Protein AF-A0A9P1CYG4-F1 (afdb_monomer)

pLDDT: mean 77.33, std 18.81, range [36.66, 98.12]

Radius of gyration: 30.31 Å; Cα contacts (8 Å, |Δi|>4): 100; chains: 1; bounding box: 72×70×73 Å

Organism: NCBI:txid2562237

Foldseek 3Di:
DDDPDDDPVNVVVVVVVVVVVVVVVVVVVVVVVVVVVVVVVVVVPDPDDPDDDDDDDDDDDDDDDDDDDDDDDDDDDDDDDDDDDDDDDDDDDDDDPPPCPVLLVLLVVLCVVQVADPVLSVVLSPDDSQLNVQLVVVDHQDDPHSSVVSVVSSVVCVVVVVVVVVVVVLVVLLVVLCVVQVADPVLSVVLVPDDSVLSCQLVVVDHQPDPHSSVVSVVSSVCVVVVVD

Sequence (229 aa):
MPGMFVLRAEFEQVEARLLQAEKELQMQAQKMQELQANLEMLQSTKPAQPAMQPAKPSVFQRNFTTTAARERSRTPTVPSVKAASGPRQAPIVAGKPVLSGEASSLVEEFAGQNGLDEKCVEALLAQTPQVQNHVILQGPAEGRNPSAMVMSRIWKAQRELPDLAAQTELQAQVETFIVENSLDEQCSEALRSQSTECQVAVLGQGPASGRNASAMVTGRMAKFQKGII

Nearest PDB structures (foldseek):
  8qnl-assembly1_D  TM=3.384E-01  e=4.554E+00  Pseudomonas aeruginosa PAO1
  7qpg-assembly1_W  TM=2.661E-01  e=7.585E+00  Homo sapiens

Mean predicted aligned error: 20.45 Å

Solvent-accessible surface area (backbone atoms only — not comparable to full-atom values): 14485 Å² total; per-residue (Å²): 132,87,79,86,75,79,51,70,71,57,53,53,53,50,51,53,52,50,53,51,52,52,53,50,52,54,51,52,50,50,53,51,52,51,52,50,52,53,48,52,60,57,61,71,66,64,75,85,74,81,88,76,79,89,80,79,88,82,86,76,89,80,89,86,80,88,84,82,89,80,90,77,90,78,87,84,83,86,84,89,84,84,86,82,91,85,91,81,85,86,81,90,77,92,75,83,75,94,77,58,70,66,62,52,52,55,51,51,52,54,32,66,77,46,67,43,45,69,71,47,51,53,57,46,69,72,45,56,71,67,47,43,49,53,50,56,73,69,47,83,49,86,64,101,52,25,36,63,49,50,53,52,42,48,60,48,35,69,64,49,44,65,52,53,53,50,49,52,51,49,52,51,49,51,52,50,50,34,63,77,45,66,42,47,71,73,47,46,53,53,54,70,71,46,54,70,69,53,44,51,54,49,57,71,70,49,82,54,86,61,100,52,24,37,61,49,53,52,52,44,53,55,35,38,77,69,66,77,96

Secondary structure (DSSP, 8-state):
-------HHHHHHHHHHHHHHHHHHHHHHHHHHHHHHHHHHHHTT------PPPPPPP---------------------------------------S--HHHHHHHHHHHHHHT--HHHHHHHHTS-HHHHHHHHHT----SS-HHHHHHHHHHHHHHHHHHHHHHHHHHHHHHHHHHHTT--HHHHHHHHTS-HHHHHHHHHT----SS-HHHHHHHHHHHHHTT--

Structure (mmCIF, N/CA/C/O backbone):
data_AF-A0A9P1CYG4-F1
#
_entry.id   AF-A0A9P1CYG4-F1
#
loop_
_atom_site.group_PDB
_atom_site.id
_atom_site.type_symbol
_atom_site.label_atom_id
_atom_site.label_alt_id
_atom_site.label_comp_id
_atom_site.label_asym_id
_atom_site.label_entity_id
_atom_site.label_seq_id
_atom_site.pdbx_PDB_ins_code
_atom_site.Cartn_x
_atom_site.Cartn_y
_atom_site.Cartn_z
_atom_site.occupancy
_atom_site.B_iso_or_equiv
_atom_site.auth_seq_id
_atom_site.auth_comp_id
_atom_site.auth_asym_id
_atom_site.auth_atom_id
_atom_site.pdbx_PDB_model_num
ATOM 1 N N . MET A 1 1 ? 0.635 -14.294 44.740 1.00 52.38 1 MET A N 1
ATOM 2 C CA . MET A 1 1 ? 1.210 -13.503 43.635 1.00 52.38 1 MET A CA 1
ATOM 3 C C . MET A 1 1 ? 2.671 -13.910 43.472 1.00 52.38 1 MET A C 1
ATOM 5 O O . MET A 1 1 ? 3.482 -13.465 44.274 1.00 52.38 1 MET A O 1
ATOM 9 N N . PRO A 1 2 ? 3.014 -14.834 42.561 1.00 57.28 2 PRO A N 1
ATOM 10 C CA . PRO A 1 2 ? 4.414 -15.117 42.250 1.00 57.28 2 PRO A CA 1
ATOM 11 C C . PRO A 1 2 ? 5.026 -13.888 41.562 1.00 57.28 2 PRO A C 1
ATOM 13 O O . PRO A 1 2 ? 4.508 -13.425 40.550 1.00 57.28 2 PRO A O 1
ATOM 16 N N . GLY A 1 3 ? 6.077 -13.316 42.151 1.00 62.12 3 GLY A N 1
ATOM 17 C CA . GLY A 1 3 ? 6.810 -12.199 41.556 1.00 62.12 3 GLY A CA 1
ATOM 18 C C . GLY A 1 3 ? 7.547 -12.660 40.300 1.00 62.12 3 GLY A C 1
ATOM 19 O O . GLY A 1 3 ? 8.268 -13.656 40.344 1.00 62.12 3 GLY A O 1
ATOM 20 N N . MET A 1 4 ? 7.354 -11.958 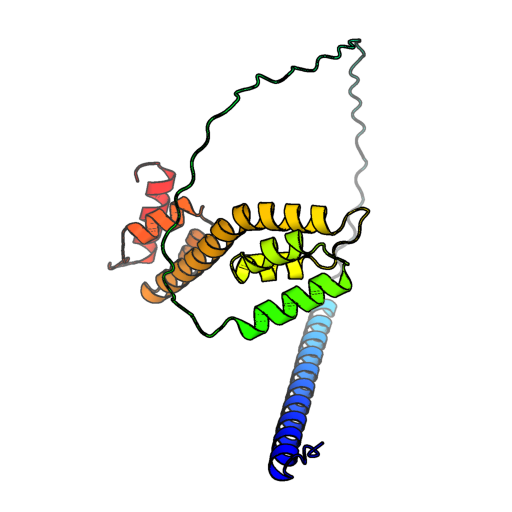39.183 1.00 66.62 4 MET A N 1
ATOM 21 C CA . MET A 1 4 ? 8.167 -12.137 37.982 1.00 66.62 4 MET A CA 1
ATOM 22 C C . MET A 1 4 ? 9.581 -11.629 38.267 1.00 66.62 4 MET A C 1
ATOM 24 O O . MET A 1 4 ? 9.844 -10.430 38.221 1.00 66.62 4 MET A O 1
ATOM 28 N N . PHE A 1 5 ? 10.490 -12.542 38.587 1.00 77.00 5 PHE A N 1
ATOM 29 C CA . PHE A 1 5 ? 11.914 -12.244 38.617 1.00 77.00 5 PHE A CA 1
ATOM 30 C C . PHE A 1 5 ? 12.445 -12.364 37.189 1.00 77.00 5 PHE A C 1
ATOM 32 O O . PHE A 1 5 ? 12.482 -13.461 36.637 1.00 77.00 5 PHE A O 1
ATOM 39 N N . VAL A 1 6 ? 12.818 -11.234 36.588 1.00 82.38 6 VAL A N 1
ATOM 40 C CA . VAL A 1 6 ? 13.519 -11.206 35.296 1.00 82.38 6 VAL A CA 1
ATOM 41 C C . VAL A 1 6 ? 14.891 -11.836 35.497 1.00 82.38 6 VAL A C 1
ATOM 43 O O . VAL A 1 6 ? 15.621 -11.473 36.426 1.00 82.38 6 VAL A O 1
ATOM 46 N N . LEU A 1 7 ? 15.243 -12.803 34.653 1.00 89.94 7 LEU A N 1
ATOM 47 C CA . LEU A 1 7 ? 16.550 -13.442 34.734 1.00 89.94 7 LEU A CA 1
ATOM 48 C C . LEU A 1 7 ? 17.626 -12.421 34.357 1.00 89.94 7 LEU A C 1
ATOM 50 O O . LEU A 1 7 ? 17.494 -11.690 33.380 1.00 89.94 7 LEU A O 1
ATOM 54 N N . ARG A 1 8 ? 18.741 -12.404 35.095 1.00 89.81 8 ARG A N 1
ATOM 55 C CA . ARG A 1 8 ? 19.888 -11.524 34.804 1.00 89.81 8 ARG A CA 1
ATOM 56 C C . ARG A 1 8 ? 20.348 -11.614 33.341 1.00 89.81 8 ARG A C 1
ATOM 58 O O . ARG A 1 8 ? 20.699 -10.602 32.750 1.00 89.81 8 ARG A O 1
ATOM 65 N N . ALA A 1 9 ? 20.276 -12.807 32.752 1.00 90.50 9 ALA A N 1
ATOM 66 C CA . ALA A 1 9 ? 20.602 -13.033 31.347 1.00 90.50 9 ALA A CA 1
ATOM 67 C C . ALA A 1 9 ? 19.652 -12.304 30.376 1.00 90.50 9 ALA A C 1
ATOM 69 O O . ALA A 1 9 ? 20.089 -11.841 29.327 1.00 90.50 9 ALA A O 1
ATOM 70 N N . GLU A 1 10 ? 18.365 -12.181 30.710 1.00 89.88 10 GLU A N 1
ATOM 71 C CA . GLU A 1 10 ? 17.398 -11.430 29.899 1.00 89.88 10 GLU A CA 1
ATOM 72 C C . GLU A 1 10 ? 17.666 -9.927 29.997 1.00 89.88 10 GLU A C 1
ATOM 74 O O . GLU A 1 10 ? 17.617 -9.225 28.989 1.00 89.88 10 GLU A O 1
ATOM 79 N N . PHE A 1 11 ? 18.027 -9.443 31.189 1.00 95.50 11 PHE A N 1
ATOM 80 C CA . PHE A 1 11 ? 18.418 -8.049 31.391 1.00 95.50 11 PHE A CA 1
ATOM 81 C C . PHE A 1 11 ? 19.661 -7.678 30.569 1.00 95.50 11 PHE A C 1
ATOM 83 O O . PHE A 1 11 ? 19.639 -6.683 29.850 1.00 95.50 11 PHE A O 1
ATOM 90 N N . GLU A 1 12 ? 20.703 -8.514 30.591 1.00 95.44 12 GLU A N 1
ATOM 91 C CA . GLU A 1 12 ? 21.930 -8.296 29.807 1.00 95.44 12 GLU A CA 1
ATOM 92 C C . GLU A 1 12 ? 21.656 -8.299 28.288 1.00 95.44 12 GLU A C 1
ATOM 94 O O . GLU A 1 12 ? 22.235 -7.506 27.545 1.00 95.44 12 GLU A O 1
ATOM 99 N N . GLN A 1 13 ? 20.726 -9.135 27.806 1.00 94.06 13 GLN A N 1
ATOM 100 C CA . GLN A 1 13 ? 20.310 -9.113 26.396 1.00 94.06 13 GLN A CA 1
ATOM 101 C C . GLN A 1 13 ? 19.581 -7.821 26.019 1.00 94.06 13 GLN A C 1
ATOM 103 O O . GLN A 1 13 ? 19.796 -7.288 24.927 1.00 94.06 13 GLN A O 1
ATOM 108 N N . VAL A 1 14 ? 18.709 -7.322 26.897 1.00 95.69 14 VAL A N 1
ATOM 109 C CA . VAL A 1 14 ? 18.002 -6.055 26.677 1.00 95.69 14 VAL A CA 1
ATOM 110 C C . VAL A 1 14 ? 18.987 -4.888 26.681 1.00 95.69 14 VAL A C 1
ATOM 112 O O . VAL A 1 14 ? 18.923 -4.046 25.790 1.00 95.69 14 VAL A O 1
ATOM 115 N N . GLU A 1 15 ? 19.936 -4.871 27.614 1.00 97.50 15 GLU A N 1
ATOM 116 C CA . GLU A 1 15 ? 20.985 -3.852 27.695 1.00 97.50 15 GLU A CA 1
ATOM 117 C C . GLU A 1 15 ? 21.868 -3.838 26.438 1.00 97.50 15 GLU A C 1
ATOM 119 O O . GLU A 1 15 ? 22.104 -2.779 25.855 1.00 97.50 15 GLU A O 1
ATOM 124 N N . ALA A 1 16 ? 22.277 -5.011 25.943 1.00 96.81 16 ALA A N 1
ATOM 125 C CA . ALA A 1 16 ? 23.050 -5.121 24.707 1.00 96.81 16 ALA A CA 1
ATOM 126 C C . ALA A 1 16 ? 22.276 -4.602 23.482 1.00 96.81 16 ALA A C 1
ATOM 128 O O . ALA A 1 16 ? 22.836 -3.883 22.651 1.00 96.81 16 ALA A O 1
ATOM 129 N N . ARG A 1 17 ? 20.979 -4.923 23.380 1.00 96.44 17 ARG A N 1
ATOM 130 C CA . ARG A 1 17 ? 20.113 -4.401 22.309 1.00 96.44 17 ARG A CA 1
ATOM 131 C C . ARG A 1 17 ? 19.934 -2.891 22.409 1.00 96.44 17 ARG A C 1
ATOM 133 O O . ARG A 1 17 ? 19.941 -2.220 21.381 1.00 96.44 17 ARG A O 1
ATOM 140 N N . LEU A 1 18 ? 19.799 -2.360 23.622 1.00 97.44 18 LEU A N 1
ATOM 141 C CA . LEU A 1 18 ? 19.649 -0.927 23.860 1.00 97.44 18 LEU A CA 1
ATOM 142 C C . LEU A 1 18 ? 20.915 -0.168 23.449 1.00 97.44 18 LEU A C 1
ATOM 144 O O . LEU A 1 18 ? 20.820 0.800 22.700 1.00 97.44 18 LEU A O 1
ATOM 148 N N . LEU A 1 19 ? 22.094 -0.658 23.839 1.00 98.12 19 LEU A N 1
ATOM 149 C CA . LEU A 1 19 ? 23.379 -0.087 23.422 1.00 98.12 19 LEU A CA 1
ATOM 150 C C . LEU A 1 19 ? 23.575 -0.129 21.902 1.00 98.12 19 LEU A C 1
ATOM 152 O O . LEU A 1 19 ? 24.091 0.820 21.310 1.00 98.12 19 LEU A O 1
ATOM 156 N N . GLN A 1 20 ? 23.162 -1.219 21.252 1.00 97.75 20 GLN A N 1
ATOM 157 C CA . GLN A 1 20 ? 23.227 -1.315 19.797 1.00 97.75 20 GLN A CA 1
ATOM 158 C C . GLN A 1 20 ? 22.297 -0.293 19.126 1.00 97.75 20 GLN A C 1
ATOM 160 O O . GLN A 1 20 ? 22.736 0.426 18.229 1.00 97.75 20 GLN A O 1
ATOM 165 N N . ALA A 1 21 ? 21.053 -0.185 19.596 1.00 94.75 21 ALA A N 1
ATOM 166 C CA . ALA A 1 21 ? 20.090 0.784 19.084 1.00 94.75 21 ALA A CA 1
ATOM 167 C C . ALA A 1 21 ? 20.571 2.234 19.282 1.00 94.75 21 ALA A C 1
ATOM 169 O O . ALA A 1 21 ? 20.442 3.060 18.378 1.00 94.75 21 ALA A O 1
ATOM 170 N N . GLU A 1 22 ? 21.186 2.546 20.426 1.00 97.88 22 GLU A N 1
ATOM 171 C CA . GLU A 1 22 ? 21.766 3.867 20.692 1.00 97.88 22 GLU A CA 1
ATOM 172 C C . GLU A 1 22 ? 22.894 4.200 19.705 1.00 97.88 22 GLU A C 1
ATOM 174 O O . GLU A 1 22 ? 22.934 5.293 19.133 1.00 97.88 22 GLU A O 1
ATOM 179 N N . LYS A 1 23 ? 23.779 3.235 19.435 1.00 97.94 23 LYS A N 1
ATOM 180 C 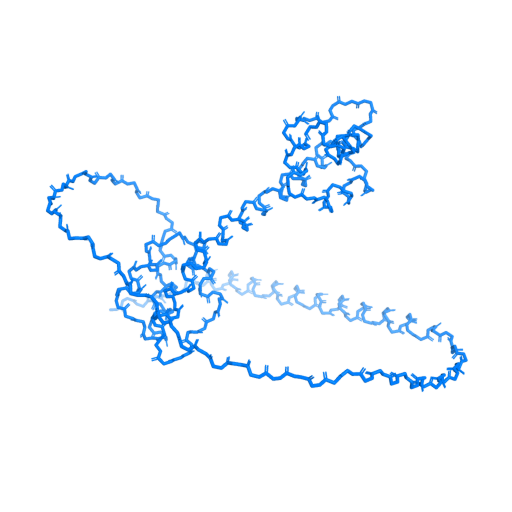CA . LYS A 1 23 ? 24.863 3.396 18.460 1.00 97.94 23 LYS A CA 1
ATOM 181 C C . LYS A 1 23 ? 24.335 3.609 17.038 1.00 97.94 23 LYS A C 1
ATOM 183 O O . LYS A 1 23 ? 24.886 4.421 16.291 1.00 97.94 23 LYS A O 1
ATOM 188 N N . GLU A 1 24 ? 23.278 2.898 16.658 1.00 97.62 24 GLU A N 1
ATOM 189 C CA . GLU A 1 24 ? 22.623 3.063 15.356 1.00 97.62 24 GLU A CA 1
ATOM 190 C C . GLU A 1 24 ? 21.995 4.458 15.214 1.00 97.62 24 GLU A C 1
ATOM 192 O O . GLU A 1 24 ? 22.204 5.117 14.191 1.00 97.62 24 GLU A O 1
ATOM 197 N N . LEU A 1 25 ? 21.319 4.962 16.253 1.00 97.56 25 LEU A N 1
ATOM 198 C CA . LEU A 1 25 ? 20.764 6.321 16.271 1.00 97.56 25 LEU A CA 1
ATOM 199 C C . LEU A 1 25 ? 21.849 7.396 16.132 1.00 97.56 25 LEU A C 1
ATOM 201 O O . LEU A 1 25 ? 21.684 8.341 15.358 1.00 97.56 25 LEU A O 1
ATOM 205 N N . GLN A 1 26 ? 22.981 7.245 16.824 1.00 97.81 26 GLN A N 1
ATOM 206 C CA . GLN A 1 26 ? 24.108 8.176 16.698 1.00 97.81 26 GLN A CA 1
ATOM 207 C C . GLN A 1 26 ? 24.676 8.201 15.273 1.00 97.81 26 GLN A C 1
ATOM 209 O O . GLN A 1 26 ? 24.957 9.274 14.735 1.00 97.81 26 GLN A O 1
ATOM 214 N N . MET A 1 27 ? 24.799 7.037 14.631 1.00 98.00 27 MET A N 1
ATOM 215 C CA . MET A 1 27 ? 25.278 6.943 13.250 1.00 98.00 27 MET A CA 1
ATOM 216 C C . MET A 1 27 ? 24.306 7.604 12.264 1.00 98.00 27 MET A C 1
ATOM 218 O O . MET A 1 27 ? 24.729 8.324 11.357 1.00 98.00 27 MET A O 1
ATOM 222 N N . GLN A 1 28 ? 22.999 7.404 12.451 1.00 96.62 28 GLN A N 1
ATOM 223 C CA . GLN A 1 28 ? 21.980 8.067 11.636 1.00 96.62 28 GLN A CA 1
ATOM 224 C C . GLN A 1 28 ? 22.014 9.591 11.808 1.00 96.62 28 GLN A C 1
ATOM 226 O O . GLN A 1 28 ? 21.931 10.313 10.813 1.00 96.62 28 GLN A O 1
ATOM 231 N N . ALA A 1 29 ? 22.191 10.083 13.037 1.00 97.19 29 ALA A N 1
ATOM 232 C CA . ALA A 1 29 ? 22.312 11.512 13.315 1.00 97.19 29 ALA A CA 1
ATOM 233 C C . ALA A 1 29 ? 23.540 12.130 12.624 1.00 97.19 29 ALA A C 1
ATOM 235 O O . ALA A 1 29 ? 23.420 13.172 11.981 1.00 97.19 29 ALA A O 1
ATOM 236 N N . GLN A 1 30 ? 24.694 11.455 12.671 1.00 97.62 30 GLN A N 1
ATOM 237 C CA . GLN A 1 30 ? 25.900 11.891 11.956 1.00 97.62 30 GLN A CA 1
ATOM 238 C C . GLN A 1 30 ? 25.674 11.960 10.444 1.00 97.62 30 GLN A C 1
ATOM 240 O O . GLN A 1 30 ? 26.003 12.964 9.814 1.00 97.62 30 GLN A O 1
ATOM 245 N N . LYS A 1 31 ? 25.047 10.932 9.864 1.00 97.12 31 LYS A N 1
ATOM 246 C CA . LYS A 1 31 ? 24.713 10.912 8.435 1.00 97.12 31 LYS A CA 1
ATOM 247 C C . LYS A 1 31 ? 23.768 12.052 8.051 1.00 97.12 31 LYS A C 1
ATOM 249 O O . LYS A 1 31 ? 23.925 12.661 6.997 1.00 97.12 31 LYS A O 1
ATOM 254 N N . MET A 1 32 ? 22.787 12.356 8.899 1.00 96.62 32 MET A N 1
ATOM 255 C CA . MET A 1 32 ? 21.866 13.470 8.673 1.00 96.62 32 MET A CA 1
ATOM 256 C C . MET A 1 32 ? 22.601 14.814 8.695 1.00 96.62 32 MET A C 1
ATOM 258 O O . MET A 1 32 ? 22.361 15.650 7.827 1.00 96.62 32 MET A O 1
ATOM 262 N N . GLN A 1 33 ? 23.530 14.995 9.635 1.00 97.19 33 GLN A N 1
ATOM 263 C CA . GLN A 1 33 ? 24.353 16.198 9.730 1.00 97.19 33 GLN A CA 1
ATOM 264 C C . GLN A 1 33 ? 25.271 16.366 8.508 1.00 97.19 33 GLN A C 1
ATOM 266 O O . GLN A 1 33 ? 25.406 17.470 7.986 1.00 97.19 33 GLN A O 1
ATOM 271 N N . GLU A 1 34 ? 25.854 15.278 8.001 1.00 96.62 34 GLU A N 1
ATOM 272 C CA . GLU A 1 34 ? 26.663 15.291 6.775 1.00 96.62 34 GLU A CA 1
ATOM 273 C C . GLU A 1 34 ? 25.833 15.697 5.547 1.00 96.62 34 GLU A C 1
ATOM 275 O O . GLU A 1 34 ? 26.246 16.548 4.758 1.00 96.62 34 GLU A O 1
ATOM 280 N N . LEU A 1 35 ? 24.627 15.139 5.401 1.00 95.00 35 LEU A N 1
ATOM 281 C CA . LEU A 1 35 ? 23.711 15.518 4.323 1.00 95.00 35 LEU A CA 1
ATOM 282 C C . LEU A 1 35 ? 23.289 16.989 4.423 1.00 95.00 35 LEU A C 1
ATOM 284 O O . LEU A 1 35 ? 23.223 17.670 3.400 1.00 95.00 35 LEU A O 1
ATOM 288 N N . GLN A 1 36 ? 23.039 17.491 5.634 1.00 93.25 36 GLN A N 1
ATOM 289 C CA . GLN A 1 36 ? 22.732 18.904 5.863 1.00 93.25 36 GLN A CA 1
ATOM 290 C C . GLN A 1 36 ? 23.903 19.809 5.464 1.00 93.25 36 GLN A C 1
ATOM 292 O O . GLN A 1 36 ? 23.691 20.768 4.724 1.00 93.25 36 GLN A O 1
ATOM 297 N N . ALA A 1 37 ? 25.132 19.470 5.862 1.00 93.38 37 ALA A N 1
ATOM 298 C CA . ALA A 1 37 ? 26.327 20.222 5.482 1.00 93.38 37 ALA A CA 1
ATOM 299 C C . ALA A 1 37 ? 26.550 20.224 3.957 1.00 93.38 37 ALA A C 1
ATOM 301 O O . ALA A 1 37 ? 26.859 21.262 3.369 1.00 93.38 37 ALA A O 1
ATOM 302 N N . ASN A 1 38 ? 26.327 19.087 3.290 1.00 92.62 38 ASN A N 1
ATOM 303 C CA . ASN A 1 38 ? 26.405 18.995 1.830 1.00 92.62 38 ASN A CA 1
ATOM 304 C C . ASN A 1 38 ? 25.342 19.859 1.134 1.00 92.62 38 ASN A C 1
ATOM 306 O O . ASN A 1 38 ? 25.635 20.518 0.134 1.00 92.62 38 ASN A O 1
ATOM 310 N N . LEU A 1 39 ? 24.115 19.888 1.662 1.00 89.06 39 LEU A N 1
ATOM 311 C CA . LEU A 1 39 ? 23.059 20.760 1.146 1.00 89.06 39 LEU A CA 1
ATOM 312 C C . LEU A 1 39 ? 23.396 22.242 1.337 1.00 89.06 39 LEU A C 1
ATOM 314 O O . LEU A 1 39 ? 23.170 23.030 0.421 1.00 89.06 39 LEU A O 1
ATOM 318 N N . GLU A 1 40 ? 23.963 22.623 2.480 1.00 88.88 40 GLU A N 1
ATOM 319 C CA . GLU A 1 40 ? 24.372 24.003 2.757 1.00 88.88 40 GLU A CA 1
ATOM 320 C C . GLU A 1 40 ? 25.496 24.461 1.812 1.00 88.88 40 GLU A C 1
ATOM 322 O O . GLU A 1 40 ? 25.409 25.533 1.202 1.00 88.88 40 GLU A O 1
ATOM 327 N N . MET A 1 41 ? 26.492 23.599 1.580 1.00 85.12 41 MET A N 1
ATOM 328 C CA . MET A 1 41 ? 27.546 23.835 0.590 1.00 85.12 41 MET A CA 1
ATOM 329 C C . MET A 1 41 ? 26.971 24.053 -0.815 1.00 85.12 41 MET A C 1
ATOM 331 O O . MET A 1 41 ? 27.373 24.992 -1.503 1.00 85.12 41 MET A O 1
ATOM 335 N N . LEU A 1 42 ? 25.981 23.258 -1.230 1.00 82.25 42 LEU A N 1
ATOM 336 C CA . LEU A 1 42 ? 25.317 23.424 -2.528 1.00 82.25 42 LEU A CA 1
ATOM 337 C C . LEU A 1 42 ? 24.487 24.715 -2.604 1.00 82.25 42 LEU A C 1
ATOM 339 O O . LEU A 1 42 ? 24.528 25.410 -3.621 1.00 82.25 42 LEU A O 1
ATOM 343 N N . GLN A 1 43 ? 23.773 25.085 -1.538 1.00 78.81 43 GLN A N 1
ATOM 344 C CA . GLN A 1 43 ? 22.963 26.309 -1.500 1.00 78.81 43 GLN A CA 1
ATOM 345 C C . GLN A 1 43 ? 23.809 27.588 -1.548 1.00 78.81 43 GLN A C 1
ATOM 347 O O . GLN A 1 43 ? 23.376 28.577 -2.144 1.00 78.81 43 GLN A O 1
ATOM 352 N N . SER A 1 44 ? 25.034 27.557 -1.013 1.00 67.56 44 SER A N 1
ATOM 353 C CA . SER A 1 44 ? 25.974 28.686 -1.077 1.00 67.56 44 SER A CA 1
ATOM 354 C C . SER A 1 44 ? 26.455 29.020 -2.501 1.00 67.56 44 SER A C 1
ATOM 356 O O . SER A 1 44 ? 26.905 30.135 -2.758 1.00 67.56 44 SER A O 1
ATOM 358 N N . THR A 1 45 ? 26.307 28.093 -3.457 1.00 59.75 45 THR A N 1
ATOM 359 C CA . THR A 1 45 ? 26.750 28.275 -4.852 1.00 59.75 45 THR A CA 1
ATOM 360 C C . THR A 1 45 ? 25.673 28.812 -5.793 1.00 59.75 45 THR A C 1
ATOM 362 O O . THR A 1 45 ? 25.898 28.858 -6.999 1.00 59.75 45 THR A O 1
ATOM 365 N N . LYS A 1 46 ? 24.507 29.250 -5.294 1.00 55.12 46 LYS A N 1
ATOM 366 C CA . LYS A 1 46 ? 23.454 29.830 -6.142 1.00 55.12 46 LYS A CA 1
ATOM 367 C C . LYS A 1 46 ? 23.870 31.242 -6.604 1.00 55.12 46 LYS A C 1
ATOM 369 O O . LYS A 1 46 ? 23.821 32.166 -5.790 1.00 55.12 46 LYS A O 1
ATOM 374 N N . PRO A 1 47 ? 24.263 31.465 -7.878 1.00 50.69 47 PRO A N 1
ATOM 375 C CA . PRO A 1 47 ? 24.567 32.808 -8.351 1.00 50.69 47 PRO A CA 1
ATOM 376 C C . PRO A 1 47 ? 23.295 33.657 -8.294 1.00 50.69 47 PRO A C 1
ATOM 378 O O . PRO A 1 47 ? 22.218 33.222 -8.712 1.00 50.69 47 PRO A O 1
ATOM 381 N N . ALA A 1 48 ? 23.432 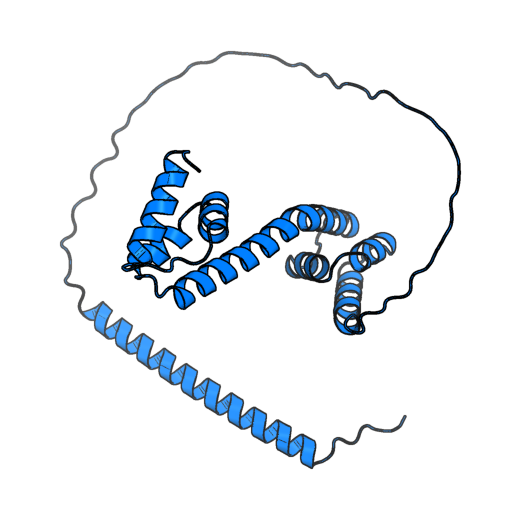34.867 -7.753 1.00 50.38 48 ALA A N 1
ATOM 382 C CA . ALA A 1 48 ? 22.376 35.863 -7.678 1.00 50.38 48 ALA A CA 1
ATOM 383 C C . ALA A 1 48 ? 21.776 36.098 -9.074 1.00 50.38 48 ALA A C 1
ATOM 385 O O . ALA A 1 48 ? 22.393 36.720 -9.938 1.00 50.38 48 ALA A O 1
ATOM 386 N N . GLN A 1 49 ? 20.569 35.580 -9.305 1.00 53.22 49 GLN A N 1
ATOM 387 C CA . GLN A 1 49 ? 19.789 35.936 -10.482 1.00 53.22 49 GLN A CA 1
ATOM 388 C C . GLN A 1 49 ? 19.317 37.392 -10.326 1.00 53.22 49 GLN A C 1
ATOM 390 O O . GLN A 1 49 ? 18.779 37.738 -9.270 1.00 53.22 49 GLN A O 1
ATOM 395 N N . PRO A 1 50 ? 19.509 38.259 -11.335 1.00 50.38 50 PRO A N 1
ATOM 396 C CA . PRO A 1 50 ? 19.035 39.633 -11.278 1.00 50.38 50 PRO A CA 1
ATOM 397 C C . PRO A 1 50 ? 17.502 39.666 -11.248 1.00 50.38 50 PRO A C 1
ATOM 399 O O . PRO A 1 50 ? 16.826 39.026 -12.052 1.00 50.38 50 PRO A O 1
ATOM 402 N N . ALA A 1 51 ? 16.970 40.429 -10.294 1.00 50.44 51 ALA A N 1
ATOM 403 C CA . ALA A 1 51 ? 15.550 40.640 -10.063 1.00 50.44 51 ALA A CA 1
ATOM 404 C C . ALA A 1 51 ? 14.844 41.179 -11.322 1.00 50.44 51 ALA A C 1
ATOM 406 O O . ALA A 1 51 ? 15.010 42.341 -11.699 1.00 50.44 51 ALA A O 1
ATOM 407 N N . MET A 1 52 ? 14.028 40.335 -11.958 1.00 58.22 52 MET A N 1
ATOM 408 C CA . MET A 1 52 ? 13.106 40.741 -13.017 1.00 58.22 52 MET A CA 1
ATOM 409 C C . MET A 1 52 ? 11.793 41.232 -12.387 1.00 58.22 52 MET A C 1
ATOM 411 O O . MET A 1 52 ? 11.218 40.588 -11.513 1.00 58.22 52 MET A O 1
ATOM 415 N N . GLN A 1 53 ? 11.383 42.427 -12.805 1.00 59.41 53 GLN A N 1
ATOM 416 C CA . GLN A 1 53 ? 10.320 43.259 -12.235 1.00 59.41 53 GLN A CA 1
ATOM 417 C C . GLN A 1 53 ? 8.920 42.608 -12.292 1.00 59.41 53 GLN A C 1
ATOM 419 O O . GLN A 1 53 ? 8.630 41.870 -13.236 1.00 59.41 53 GLN A O 1
ATOM 424 N N . PRO A 1 54 ? 8.006 42.931 -11.353 1.00 56.84 54 PRO A N 1
ATOM 425 C CA . PRO A 1 54 ? 6.630 42.448 -11.397 1.00 56.84 54 PRO A CA 1
ATOM 426 C C . PRO A 1 54 ? 5.818 43.169 -12.487 1.00 56.84 54 PRO A C 1
ATOM 428 O O . PRO A 1 54 ? 5.593 44.381 -12.434 1.00 56.84 54 PRO A O 1
ATOM 431 N N . ALA A 1 55 ? 5.351 42.406 -13.476 1.00 48.56 55 ALA A N 1
ATOM 432 C CA . ALA A 1 55 ? 4.375 42.858 -14.459 1.00 48.56 55 ALA A CA 1
ATOM 433 C C . ALA A 1 55 ? 2.978 43.006 -13.823 1.00 48.56 55 ALA A C 1
ATOM 435 O O . ALA A 1 55 ? 2.553 42.211 -12.987 1.00 48.56 55 ALA A O 1
ATOM 436 N N . LYS A 1 56 ? 2.286 44.070 -14.231 1.00 55.78 56 LYS A N 1
ATOM 437 C CA . LYS A 1 56 ? 1.009 44.579 -13.706 1.00 55.78 56 LYS A CA 1
ATOM 438 C C . LYS A 1 56 ? -0.155 43.582 -13.893 1.00 55.78 56 LYS A C 1
ATOM 440 O O . LYS A 1 56 ? -0.216 42.937 -14.939 1.00 55.78 56 LYS A O 1
ATOM 445 N N . PRO A 1 57 ? -1.141 43.530 -12.976 1.00 47.84 57 PRO A N 1
ATOM 446 C CA . PRO A 1 57 ? -2.372 42.775 -13.192 1.00 47.84 57 PRO A CA 1
ATOM 447 C C . PRO A 1 57 ? -3.284 43.499 -14.194 1.00 47.84 57 PRO A C 1
ATOM 449 O O . PRO A 1 57 ? -3.721 44.629 -13.967 1.00 47.84 57 PRO A O 1
ATOM 452 N N . SER A 1 58 ? -3.562 42.841 -15.321 1.00 55.78 58 SER A N 1
ATOM 453 C CA . SER A 1 58 ? -4.553 43.285 -16.301 1.00 55.78 58 SER A CA 1
ATOM 454 C C . SER A 1 58 ? -5.957 42.968 -15.786 1.00 55.78 58 SER A C 1
ATOM 456 O O . SER A 1 58 ? -6.323 41.814 -15.570 1.00 55.78 58 SER A O 1
ATOM 458 N N . VAL A 1 59 ? -6.720 44.032 -15.561 1.00 53.94 59 VAL A N 1
ATOM 459 C CA . VAL A 1 59 ? -8.138 44.025 -15.212 1.00 53.94 59 VAL A CA 1
ATOM 460 C C . VAL A 1 59 ? -8.933 43.583 -16.439 1.00 53.94 59 VAL A C 1
ATOM 462 O O . VAL A 1 59 ? -8.974 44.301 -17.434 1.00 53.94 59 VAL A O 1
ATOM 465 N N . PHE A 1 60 ? -9.609 42.437 -16.358 1.00 53.81 60 PHE A N 1
ATOM 466 C CA . PHE A 1 60 ? -10.694 42.106 -17.279 1.00 53.81 60 PHE A CA 1
ATOM 467 C C . PHE A 1 60 ? -11.984 41.884 -16.494 1.00 53.81 60 PHE A C 1
ATOM 469 O O . PHE A 1 60 ? -12.238 40.828 -15.920 1.00 53.81 60 PHE A O 1
ATOM 476 N N . GLN A 1 61 ? -12.794 42.941 -16.480 1.00 45.47 61 GLN A N 1
ATOM 477 C CA . GLN A 1 61 ? -14.213 42.902 -16.165 1.00 45.47 61 GLN A CA 1
ATOM 478 C C . GLN A 1 61 ? -14.932 42.032 -17.198 1.00 45.47 61 GLN A C 1
ATOM 480 O O . GLN A 1 61 ? -14.839 42.300 -18.397 1.00 45.47 61 GLN A O 1
ATOM 485 N N . ARG A 1 62 ? -15.728 41.061 -16.745 1.00 52.06 62 ARG A N 1
ATOM 486 C CA . ARG A 1 62 ? -16.941 40.660 -17.466 1.00 52.06 62 ARG A CA 1
ATOM 487 C C . ARG A 1 62 ? -18.092 40.468 -16.494 1.00 52.06 62 ARG A C 1
ATOM 489 O O . ARG A 1 62 ? -18.074 39.604 -15.625 1.00 52.06 62 ARG A O 1
ATOM 496 N N . ASN A 1 63 ? -19.075 41.329 -16.703 1.00 39.97 63 ASN A N 1
ATOM 497 C CA . ASN A 1 63 ? -20.411 41.314 -16.144 1.00 39.97 63 ASN A CA 1
ATOM 498 C C . ASN A 1 63 ? -21.159 40.060 -16.609 1.00 39.97 63 ASN A C 1
ATOM 500 O O . ASN A 1 63 ? -21.146 39.781 -17.805 1.00 39.97 63 ASN A O 1
ATOM 504 N N . PHE A 1 64 ? -21.905 39.409 -15.715 1.00 45.44 64 PHE A N 1
ATOM 505 C CA . PHE A 1 64 ? -23.160 38.760 -16.093 1.00 45.44 64 PHE A CA 1
ATOM 506 C C . PHE A 1 64 ? -24.231 39.011 -15.034 1.00 45.44 64 PHE A C 1
ATOM 508 O O . PHE A 1 64 ? -24.015 38.931 -13.828 1.00 45.44 64 PHE A O 1
ATOM 515 N N . THR A 1 65 ? -25.379 39.402 -15.561 1.00 44.66 65 THR A N 1
ATOM 516 C CA . THR A 1 65 ? -26.588 39.897 -14.922 1.00 44.66 65 THR A CA 1
ATOM 517 C C . THR A 1 65 ? -27.506 38.764 -14.464 1.00 44.66 65 THR A C 1
ATOM 519 O O . THR A 1 65 ? -27.710 37.796 -15.187 1.00 44.66 65 THR A O 1
ATOM 522 N N . THR A 1 66 ? -28.080 38.954 -13.275 1.00 46.59 66 THR A N 1
ATOM 523 C CA . THR A 1 66 ? -29.458 38.660 -12.826 1.00 46.59 66 THR A CA 1
ATOM 524 C C . THR A 1 66 ? -30.338 37.682 -13.623 1.00 46.59 66 THR A C 1
ATOM 526 O O . THR A 1 66 ? -30.616 37.916 -14.795 1.00 46.59 66 THR A O 1
ATOM 529 N N . THR A 1 67 ? -30.935 36.707 -12.923 1.00 41.50 67 THR A N 1
ATOM 530 C CA . THR A 1 67 ? -32.375 36.316 -12.937 1.00 41.50 67 THR A CA 1
ATOM 531 C C . THR A 1 67 ? -32.535 35.075 -12.036 1.00 41.50 67 THR A C 1
ATOM 533 O O . THR A 1 67 ? -31.819 34.098 -12.180 1.00 41.50 67 THR A O 1
ATOM 536 N N . ALA A 1 68 ? -33.206 35.193 -10.890 1.00 37.34 68 ALA A N 1
ATOM 537 C CA . ALA A 1 68 ? -34.642 34.977 -10.674 1.00 37.34 68 ALA A CA 1
ATOM 538 C C . ALA A 1 68 ? -35.010 33.521 -10.299 1.00 37.34 68 ALA A C 1
ATOM 540 O O . ALA A 1 68 ? -34.874 32.601 -11.091 1.00 37.34 68 ALA A O 1
ATOM 541 N N . ALA A 1 69 ? -35.552 33.392 -9.083 1.00 39.88 69 ALA A N 1
ATOM 542 C CA . ALA A 1 69 ? -36.682 32.543 -8.694 1.00 39.88 69 ALA A CA 1
ATOM 543 C C . ALA A 1 69 ? -36.700 31.055 -9.103 1.00 39.88 69 ALA A C 1
ATOM 545 O O . ALA A 1 69 ? -37.023 30.723 -10.238 1.00 39.88 69 ALA A O 1
ATOM 546 N N . ARG A 1 70 ? -36.651 30.157 -8.108 1.00 43.03 70 ARG A N 1
ATOM 547 C CA . ARG A 1 70 ? -37.857 29.419 -7.675 1.00 43.03 70 ARG A CA 1
ATOM 548 C C . ARG A 1 70 ? -37.580 28.508 -6.486 1.00 43.03 70 ARG A C 1
ATOM 550 O O . ARG A 1 70 ? -36.773 27.589 -6.546 1.00 43.03 70 ARG A O 1
ATOM 557 N N . GLU A 1 71 ? -38.379 28.725 -5.453 1.00 40.69 71 GLU A N 1
ATOM 558 C CA . GLU A 1 71 ? -38.830 27.703 -4.522 1.00 40.69 71 GLU A CA 1
ATOM 559 C C . GLU A 1 71 ? -39.346 26.469 -5.276 1.00 40.69 71 GLU A C 1
ATOM 561 O O . GLU A 1 71 ? -40.041 26.609 -6.290 1.00 40.69 71 GLU A O 1
ATOM 566 N N . ARG A 1 72 ? -39.085 25.277 -4.730 1.00 43.97 72 ARG A N 1
ATOM 567 C CA . ARG A 1 72 ? -40.076 24.197 -4.588 1.00 43.97 72 ARG A CA 1
ATOM 568 C C . ARG A 1 72 ? -39.477 23.021 -3.826 1.00 43.97 72 ARG A C 1
ATOM 570 O O . ARG A 1 72 ? -38.705 22.227 -4.349 1.00 43.97 72 ARG A O 1
ATOM 577 N N . SER A 1 73 ? -39.944 22.904 -2.592 1.00 46.59 73 SER A N 1
ATOM 578 C CA . SER A 1 73 ? -40.135 21.665 -1.853 1.00 46.59 73 SER A CA 1
ATOM 579 C C . SER A 1 73 ? -40.670 20.549 -2.752 1.00 46.59 73 SER A C 1
ATOM 581 O O . SER A 1 73 ? -41.591 20.795 -3.535 1.00 46.59 73 SER A O 1
ATOM 583 N N . ARG A 1 74 ? -40.154 19.328 -2.578 1.00 51.88 74 ARG A N 1
ATOM 584 C CA . ARG A 1 74 ? -40.877 18.058 -2.762 1.00 51.88 74 ARG A CA 1
ATOM 585 C C . ARG A 1 74 ? -39.999 16.892 -2.305 1.00 51.88 74 ARG A C 1
ATOM 587 O O . ARG A 1 74 ? -39.042 16.512 -2.967 1.00 51.88 74 ARG A O 1
ATOM 594 N N . THR A 1 75 ? -40.365 16.341 -1.157 1.00 54.84 75 THR A N 1
ATOM 595 C CA . THR A 1 75 ? -40.103 14.955 -0.771 1.00 54.84 75 THR A CA 1
ATOM 596 C C . THR A 1 75 ? -40.759 13.998 -1.772 1.00 54.84 75 THR A C 1
ATOM 598 O O . THR A 1 75 ? -41.824 14.315 -2.312 1.00 54.84 75 THR A O 1
ATOM 601 N N . PRO A 1 76 ? -40.197 12.796 -1.963 1.00 51.88 76 PRO A N 1
ATOM 602 C CA . PRO A 1 76 ? -41.018 11.648 -2.297 1.00 51.88 76 PRO A CA 1
ATOM 603 C C . PRO A 1 76 ? -40.886 10.545 -1.245 1.00 51.88 76 PRO A C 1
ATOM 605 O O . PRO A 1 76 ? -39.805 10.127 -0.835 1.00 51.88 76 PRO A O 1
ATOM 608 N N . THR A 1 77 ? -42.064 10.120 -0.816 1.00 40.94 77 THR A N 1
ATOM 609 C CA . THR A 1 77 ? -42.394 9.047 0.109 1.00 40.94 77 THR A CA 1
ATOM 610 C C . THR A 1 77 ? -42.051 7.666 -0.467 1.00 40.94 77 THR A C 1
ATOM 612 O O . THR A 1 77 ? -42.205 7.415 -1.659 1.00 40.94 77 THR A O 1
ATOM 615 N N . VAL A 1 78 ? -41.628 6.777 0.431 1.00 49.19 78 VAL A N 1
ATOM 616 C CA . VAL A 1 78 ? -41.502 5.311 0.320 1.00 49.19 78 VAL A CA 1
ATOM 617 C C . VAL A 1 78 ? -42.668 4.594 -0.381 1.00 49.19 78 VAL A C 1
ATOM 619 O O . VAL A 1 78 ? -43.820 5.004 -0.233 1.00 49.19 78 VAL A O 1
ATOM 622 N N . PRO A 1 79 ? -42.411 3.392 -0.929 1.00 52.09 79 PRO A 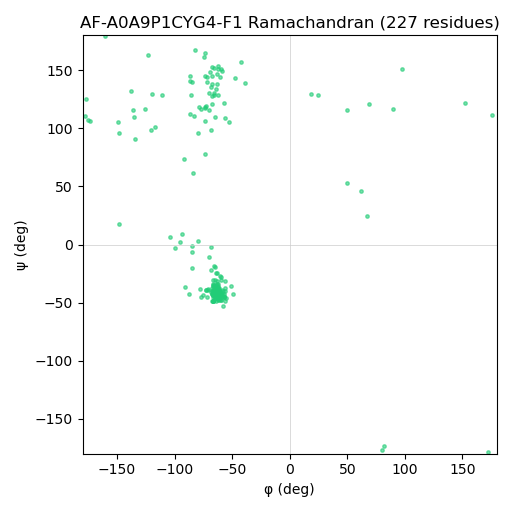N 1
ATOM 623 C CA . PRO A 1 79 ? -43.350 2.288 -0.822 1.00 52.09 79 PRO A CA 1
ATOM 624 C C . PRO A 1 79 ? -42.814 1.177 0.091 1.00 52.09 79 PRO A C 1
ATOM 626 O O . PRO A 1 79 ? -41.701 0.673 -0.037 1.00 52.09 79 PRO A O 1
ATOM 629 N N . SER A 1 80 ? -43.681 0.823 1.034 1.00 44.09 80 SER A N 1
ATOM 630 C CA . SER A 1 80 ? -43.607 -0.299 1.959 1.00 44.09 80 SER A CA 1
ATOM 631 C C . SER A 1 80 ? -43.753 -1.632 1.220 1.00 44.09 80 SER A C 1
ATOM 633 O O . SER A 1 80 ? -44.684 -1.789 0.432 1.00 44.09 80 SER A O 1
ATOM 635 N N . VAL A 1 81 ? -42.912 -2.619 1.543 1.00 51.72 81 VAL A N 1
ATOM 636 C CA . VAL A 1 81 ? -43.243 -4.037 1.341 1.00 51.72 81 VAL A CA 1
ATOM 637 C C . VAL A 1 81 ? -43.053 -4.758 2.670 1.00 51.72 81 VAL A C 1
ATOM 639 O O . VAL A 1 81 ? -41.966 -4.785 3.245 1.00 51.72 81 VAL A O 1
ATOM 642 N N . LYS A 1 82 ? -44.166 -5.279 3.186 1.00 42.97 82 LYS A N 1
ATOM 643 C CA . LYS A 1 82 ? -44.262 -6.089 4.397 1.00 42.97 82 LYS A CA 1
ATOM 644 C C . LYS A 1 82 ? -44.017 -7.568 4.080 1.00 42.97 82 LYS A C 1
ATOM 646 O O . LYS A 1 82 ? -44.547 -8.071 3.100 1.00 42.97 82 LYS A O 1
ATOM 651 N N . ALA A 1 83 ? -43.368 -8.216 5.050 1.00 36.91 83 ALA A N 1
ATOM 652 C CA . ALA A 1 83 ? -43.611 -9.564 5.579 1.00 36.91 83 ALA A CA 1
ATOM 653 C C . ALA A 1 83 ? -43.316 -10.804 4.710 1.00 36.91 83 ALA A C 1
ATOM 655 O O . ALA A 1 83 ? -43.997 -11.052 3.725 1.00 36.91 83 ALA A O 1
ATOM 656 N N . ALA A 1 84 ? -42.420 -11.671 5.209 1.00 38.31 84 ALA A N 1
ATOM 657 C CA . ALA A 1 84 ? -42.782 -13.009 5.713 1.00 38.31 84 ALA A CA 1
ATOM 658 C C . ALA A 1 84 ? -41.555 -13.775 6.276 1.00 38.31 84 ALA A C 1
ATOM 660 O O . ALA A 1 84 ? -40.655 -14.169 5.547 1.00 38.31 84 ALA A O 1
ATOM 661 N N . SER A 1 85 ? -41.549 -13.952 7.602 1.00 37.94 85 SER A N 1
ATOM 662 C CA . SER A 1 85 ? -41.286 -15.195 8.361 1.00 37.94 85 SER A CA 1
ATOM 663 C C . SER A 1 85 ? -40.456 -16.353 7.766 1.00 37.94 85 SER A C 1
ATOM 665 O O . SER A 1 85 ? -40.877 -16.986 6.801 1.00 37.94 85 SER A O 1
ATOM 667 N N . GLY A 1 86 ? -39.444 -16.801 8.527 1.00 37.75 86 GLY A N 1
ATOM 668 C CA . GLY A 1 86 ? -39.053 -18.221 8.595 1.00 37.75 86 GLY A CA 1
ATOM 669 C C . GLY A 1 86 ? -37.575 -18.491 8.937 1.00 37.75 86 GLY A C 1
ATOM 670 O O . GLY A 1 86 ? -36.715 -18.043 8.186 1.00 37.75 86 GLY A O 1
ATOM 671 N N . PRO A 1 87 ? -37.249 -19.230 10.020 1.00 57.12 87 PRO A N 1
ATOM 672 C CA . PRO A 1 87 ? -35.882 -19.427 10.500 1.00 57.12 87 PRO A CA 1
ATOM 673 C C . PRO A 1 87 ? -35.204 -20.614 9.803 1.00 57.12 87 PRO A C 1
ATOM 675 O O . PRO A 1 87 ? -35.816 -21.667 9.623 1.00 57.12 87 PRO A O 1
ATOM 678 N N . ARG A 1 88 ? -33.914 -20.493 9.479 1.00 42.09 88 ARG A N 1
ATOM 679 C CA . ARG A 1 88 ? -33.060 -21.655 9.197 1.00 42.09 88 ARG A CA 1
ATOM 680 C C . ARG A 1 88 ? -31.723 -21.511 9.906 1.00 42.09 88 ARG A C 1
ATOM 682 O O . ARG A 1 88 ? -30.912 -20.653 9.584 1.00 42.09 88 ARG A O 1
ATOM 689 N N . GLN A 1 89 ? -31.568 -22.364 10.910 1.00 39.84 89 GLN A N 1
ATOM 690 C CA . GLN A 1 89 ? -30.319 -22.683 11.578 1.00 39.84 89 GLN A CA 1
ATOM 691 C C . GLN A 1 89 ? -29.441 -23.588 10.699 1.00 39.84 89 GLN A C 1
ATOM 693 O O . GLN A 1 89 ? -29.957 -24.330 9.861 1.00 39.84 89 GLN A O 1
ATOM 698 N N . ALA A 1 90 ? -28.156 -23.589 11.075 1.00 41.34 90 ALA A N 1
ATOM 699 C CA . ALA A 1 90 ? -27.103 -24.594 10.885 1.00 41.34 90 ALA A CA 1
ATOM 700 C C . ALA A 1 90 ? -26.129 -24.392 9.702 1.00 41.34 90 ALA A C 1
ATOM 702 O O . ALA A 1 90 ? -26.544 -23.893 8.659 1.00 41.34 90 ALA A O 1
ATOM 703 N N . PRO A 1 91 ? -24.869 -24.879 9.794 1.00 47.34 91 PRO A N 1
ATOM 704 C CA . PRO A 1 91 ? -24.087 -25.273 10.969 1.00 47.34 91 PRO A CA 1
ATOM 705 C C . PRO A 1 91 ? -22.741 -24.531 11.098 1.00 47.34 91 PRO A C 1
ATOM 707 O O . PRO A 1 91 ? -22.187 -23.953 10.168 1.00 47.34 91 PRO A O 1
ATOM 710 N N . ILE A 1 92 ? -22.223 -24.618 12.316 1.00 50.06 92 ILE A N 1
ATOM 711 C CA . ILE A 1 92 ? -20.887 -24.253 12.776 1.00 50.06 92 ILE A CA 1
ATOM 712 C C . ILE A 1 92 ? -19.839 -25.017 11.953 1.00 50.06 92 ILE A C 1
ATOM 714 O O . ILE A 1 92 ? -19.816 -26.246 11.989 1.00 50.06 92 ILE A O 1
ATOM 718 N N . VAL A 1 93 ? -18.938 -24.306 11.271 1.00 48.75 93 VAL A N 1
ATOM 719 C CA . VAL A 1 93 ? -17.652 -24.872 10.840 1.00 48.75 93 VAL A CA 1
ATOM 720 C C . VAL A 1 93 ? -16.556 -24.091 11.543 1.00 48.75 93 VAL A C 1
ATOM 722 O O . VAL A 1 93 ? -16.233 -22.955 11.206 1.00 48.75 93 VAL A O 1
ATOM 725 N N . ALA A 1 94 ? -16.043 -24.720 12.594 1.00 51.97 94 ALA A N 1
ATOM 726 C CA . ALA A 1 94 ? -14.877 -24.291 13.330 1.00 51.97 94 ALA A CA 1
ATOM 727 C C . ALA A 1 94 ? -13.644 -24.365 12.419 1.00 51.97 94 ALA A C 1
ATOM 729 O O . ALA A 1 94 ? -13.160 -25.445 12.096 1.00 51.97 94 ALA A O 1
ATOM 730 N N . GLY A 1 95 ? -13.124 -23.202 12.046 1.00 36.66 95 GLY A N 1
ATOM 731 C CA . GLY A 1 95 ? -11.781 -23.037 11.511 1.00 36.66 95 GLY A CA 1
ATOM 732 C C . GLY A 1 95 ? -11.156 -21.838 12.202 1.00 36.66 95 GLY A C 1
ATOM 733 O O . GLY A 1 95 ? -11.357 -20.711 11.771 1.00 36.66 95 GLY A O 1
ATOM 734 N N . LYS A 1 96 ? -10.462 -22.071 13.320 1.00 48.22 96 LYS A N 1
ATOM 735 C CA . LYS A 1 96 ? -9.613 -21.067 13.972 1.00 48.22 96 LYS A CA 1
ATOM 736 C C . LYS A 1 96 ? -8.349 -20.869 13.122 1.00 48.22 96 LYS A C 1
ATOM 738 O O . LYS A 1 96 ? -7.564 -21.814 13.054 1.00 48.22 96 LYS A O 1
ATOM 743 N N . PRO A 1 97 ? -8.055 -19.674 12.584 1.00 45.91 97 PRO A N 1
ATOM 744 C CA . PRO A 1 97 ? -6.682 -19.235 12.449 1.00 45.91 97 PRO A CA 1
ATOM 745 C C . PRO A 1 97 ? -6.291 -18.558 13.766 1.00 45.91 97 PRO A C 1
ATOM 747 O O . PRO A 1 97 ? -6.830 -17.525 14.162 1.00 45.91 97 PRO A O 1
ATOM 750 N N . VAL A 1 98 ? -5.383 -19.201 14.489 1.00 45.00 98 VAL A N 1
ATOM 751 C CA . VAL A 1 98 ? -4.771 -18.698 15.721 1.00 45.00 98 VAL A CA 1
ATOM 752 C C . VAL A 1 98 ? -3.786 -17.589 15.338 1.00 45.00 98 VAL A C 1
ATOM 754 O O . VAL A 1 98 ? -2.598 -17.850 15.244 1.00 45.00 98 VAL A O 1
ATOM 757 N N . LEU A 1 99 ? -4.293 -16.385 15.046 1.00 49.06 99 LEU A N 1
ATOM 758 C CA . LEU A 1 99 ? -3.518 -15.137 14.883 1.00 49.06 99 LEU A CA 1
ATOM 759 C C . LEU A 1 99 ? -4.323 -13.881 15.320 1.00 49.06 99 LEU A C 1
ATOM 761 O O . LEU A 1 99 ? -3.995 -12.765 14.938 1.00 49.06 99 LEU A O 1
ATOM 765 N N . SER A 1 100 ? -5.404 -14.040 16.094 1.00 51.72 100 SER A N 1
ATOM 766 C CA . SER A 1 100 ? -6.414 -12.994 16.371 1.00 51.72 100 SER A CA 1
ATOM 767 C C . SER A 1 100 ? -6.346 -12.337 17.764 1.00 51.72 100 SER A C 1
ATOM 769 O O . SER A 1 100 ? -7.216 -11.534 18.105 1.00 51.72 100 SER A O 1
ATOM 771 N N . GLY A 1 101 ? -5.321 -12.637 18.571 1.00 53.88 101 GLY A N 1
ATOM 772 C CA . GLY A 1 101 ? -5.185 -12.091 19.933 1.00 53.88 101 GLY A CA 1
ATOM 773 C C . GLY A 1 101 ? -4.832 -10.597 19.990 1.00 53.88 101 GLY A C 1
ATOM 774 O O . GLY A 1 101 ? -5.373 -9.868 20.813 1.00 53.88 101 GLY A O 1
ATOM 775 N N . GLU A 1 102 ? -3.980 -10.122 19.081 1.00 56.50 102 GLU A N 1
ATOM 776 C CA . GLU A 1 102 ? -3.495 -8.730 19.075 1.00 56.50 102 GLU A CA 1
ATOM 777 C C . GLU A 1 102 ? -4.563 -7.749 18.560 1.00 56.50 102 GLU A C 1
ATOM 779 O O . GLU A 1 102 ? -4.798 -6.698 19.150 1.00 56.50 102 GLU A O 1
ATOM 784 N N . ALA A 1 103 ? -5.265 -8.121 17.481 1.00 61.28 103 ALA A N 1
ATOM 785 C CA . ALA A 1 103 ? -6.289 -7.272 16.868 1.00 61.28 103 ALA A CA 1
ATOM 786 C C . ALA A 1 103 ? -7.506 -7.071 17.786 1.00 61.28 103 ALA A C 1
ATOM 788 O O . ALA A 1 103 ? -8.059 -5.976 17.850 1.00 61.28 103 ALA A O 1
ATOM 789 N N . SER A 1 104 ? -7.883 -8.106 18.545 1.00 73.81 104 SER A N 1
ATOM 790 C CA . SER A 1 104 ? -9.002 -8.021 19.492 1.00 73.81 104 SER A CA 1
ATOM 791 C C . SER A 1 104 ? -8.695 -7.047 20.637 1.00 73.81 104 SER A C 1
ATOM 793 O O . SER A 1 104 ? -9.546 -6.230 20.979 1.00 73.81 104 SER A O 1
ATOM 795 N N . SER A 1 105 ? -7.460 -7.068 21.157 1.00 78.50 105 SER A N 1
ATOM 796 C CA . SER A 1 105 ? -7.013 -6.167 22.230 1.00 78.50 105 SER A CA 1
ATOM 797 C C . SER A 1 105 ? -6.994 -4.696 21.796 1.00 78.50 105 SER A C 1
ATOM 799 O O . SER A 1 105 ? -7.455 -3.830 22.536 1.00 78.50 105 SER A O 1
ATOM 801 N N . LEU A 1 106 ? -6.528 -4.401 20.574 1.00 83.88 106 LEU A N 1
ATOM 802 C CA . LEU A 1 106 ? -6.518 -3.033 20.033 1.00 83.88 106 LEU A CA 1
ATOM 803 C C . LEU A 1 106 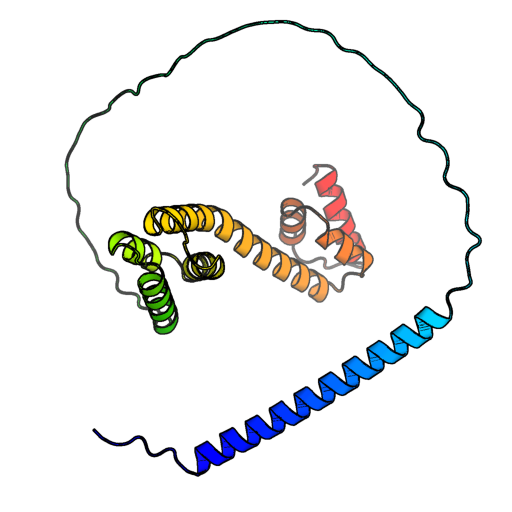? -7.932 -2.481 19.806 1.00 83.88 106 LEU A C 1
ATOM 805 O O . LEU A 1 106 ? -8.189 -1.298 20.036 1.00 83.88 106 LEU A O 1
ATOM 809 N N . VAL A 1 107 ? -8.862 -3.332 19.363 1.00 86.62 107 VAL A N 1
ATOM 810 C CA . VAL A 1 107 ? -10.265 -2.948 19.167 1.00 86.62 107 VAL A CA 1
ATOM 811 C C . VAL A 1 107 ? -10.958 -2.671 20.504 1.00 86.62 107 VAL A C 1
ATOM 813 O O . VAL A 1 107 ? -11.698 -1.692 20.597 1.00 86.62 107 VAL A O 1
ATOM 816 N N . GLU A 1 108 ? -10.706 -3.478 21.541 1.00 87.38 108 GLU A N 1
ATOM 81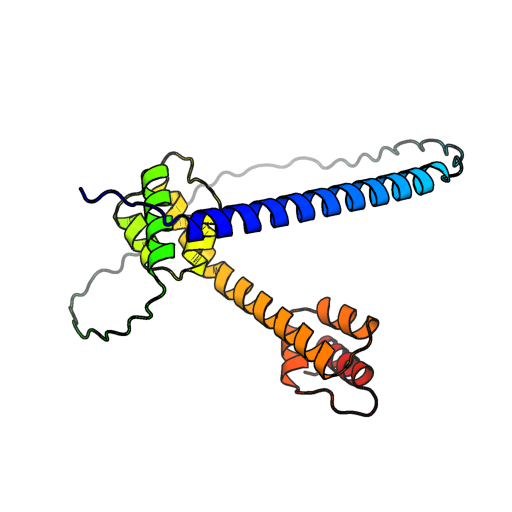7 C CA . GLU A 1 108 ? -11.231 -3.237 22.894 1.00 87.38 108 GLU A CA 1
ATOM 818 C C . GLU A 1 108 ? -10.690 -1.941 23.506 1.00 87.38 108 GLU A C 1
ATOM 820 O O . GLU A 1 108 ? -11.463 -1.156 24.060 1.00 87.38 108 GLU A O 1
ATOM 825 N N . GLU A 1 109 ? -9.391 -1.670 23.363 1.00 87.81 109 GLU A N 1
ATOM 826 C CA . GLU A 1 109 ? -8.789 -0.422 23.839 1.00 87.81 109 GLU A CA 1
ATOM 827 C C . GLU A 1 109 ? -9.407 0.794 23.133 1.00 87.81 109 GLU A C 1
ATOM 829 O O . GLU A 1 109 ? -9.848 1.747 23.783 1.00 87.81 109 GLU A O 1
ATOM 834 N N . PHE A 1 110 ? -9.522 0.737 21.80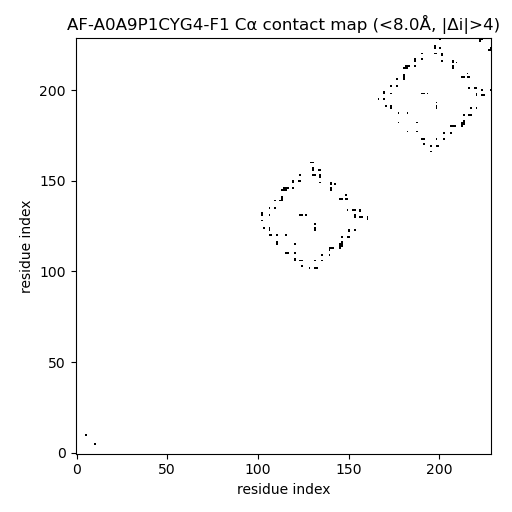5 1.00 87.88 110 PHE A N 1
ATOM 835 C CA . PHE A 1 110 ? -10.155 1.789 21.014 1.00 87.88 110 PHE A CA 1
ATOM 836 C C . PHE A 1 110 ? -11.632 1.987 21.389 1.00 87.88 110 PHE A C 1
ATOM 838 O O . PHE A 1 110 ? -12.113 3.123 21.461 1.00 87.88 110 PHE A O 1
ATOM 845 N N . ALA A 1 111 ? -12.356 0.899 21.657 1.00 87.94 111 ALA A N 1
ATOM 846 C CA . ALA A 1 111 ? -13.748 0.945 22.084 1.00 87.94 111 ALA A CA 1
ATOM 847 C C . ALA A 1 111 ? -13.918 1.602 23.457 1.00 87.94 111 ALA A C 1
ATOM 849 O O . ALA A 1 111 ? -14.803 2.447 23.620 1.00 87.94 111 ALA A O 1
ATOM 850 N N . GLY A 1 112 ? -13.048 1.264 24.412 1.00 86.25 112 GLY A N 1
ATOM 851 C CA . GLY A 1 112 ? -13.043 1.848 25.750 1.00 86.25 112 GLY A CA 1
ATOM 852 C C . GLY A 1 112 ? -12.702 3.338 25.742 1.00 86.25 112 GLY A C 1
ATOM 853 O O . GLY A 1 112 ? -13.374 4.124 26.407 1.00 86.25 112 GLY A O 1
ATOM 854 N N . GLN A 1 113 ? -11.715 3.748 24.940 1.00 87.50 113 GLN A N 1
ATOM 855 C CA . GLN A 1 113 ? -11.303 5.152 24.830 1.00 87.50 113 GLN A CA 1
ATOM 856 C C . GLN A 1 113 ? -12.385 6.051 24.214 1.00 87.50 113 GLN A C 1
ATOM 858 O O . GLN A 1 113 ? -12.523 7.206 24.611 1.00 87.50 113 GLN A O 1
ATOM 863 N N . ASN A 1 114 ? -13.162 5.532 23.259 1.00 86.56 114 ASN A N 1
ATOM 864 C CA . ASN A 1 114 ? -14.173 6.310 22.536 1.00 86.56 114 ASN A CA 1
ATOM 865 C C . ASN A 1 114 ? -15.605 6.114 23.063 1.00 86.56 114 ASN A C 1
ATOM 867 O O . ASN A 1 114 ? -16.522 6.757 22.555 1.00 86.56 114 ASN A O 1
ATOM 871 N N . GLY A 1 115 ? -15.815 5.236 24.050 1.00 87.44 115 GLY A N 1
ATOM 872 C CA . GLY A 1 115 ? -17.141 4.935 24.595 1.00 87.44 115 GLY A CA 1
ATOM 873 C C . GLY A 1 115 ? -18.088 4.332 23.554 1.00 87.44 115 GLY A C 1
ATOM 874 O O . GLY A 1 115 ? -19.219 4.796 23.411 1.00 87.44 115 GLY A O 1
ATOM 875 N N . LEU A 1 116 ? -17.611 3.348 22.783 1.00 90.19 116 LEU A N 1
ATOM 876 C CA . LEU A 1 116 ? -18.413 2.696 21.744 1.00 90.19 116 LEU A CA 1
ATOM 877 C C . LEU A 1 116 ? -19.465 1.757 22.344 1.00 90.19 116 LEU A C 1
ATOM 879 O O . LEU A 1 116 ? -19.219 1.065 23.328 1.00 90.19 116 LEU A O 1
ATOM 883 N N . ASP A 1 117 ? -20.625 1.684 21.693 1.00 92.44 117 ASP A N 1
ATOM 884 C CA . ASP A 1 117 ? -21.682 0.743 22.066 1.00 92.44 117 ASP A CA 1
ATOM 885 C C . ASP A 1 117 ? -21.267 -0.704 21.762 1.00 92.44 117 ASP A C 1
ATOM 887 O O . ASP A 1 117 ? -20.628 -0.965 20.740 1.00 92.44 117 ASP A O 1
ATOM 891 N N . GLU A 1 118 ? -21.740 -1.666 22.561 1.00 89.69 118 GLU A N 1
ATOM 892 C CA . GLU A 1 118 ? -21.460 -3.105 22.386 1.00 89.69 118 GLU A CA 1
ATOM 893 C C . GLU A 1 118 ? -21.712 -3.583 20.947 1.00 89.69 118 GLU A C 1
ATOM 895 O O . GLU A 1 118 ? -20.876 -4.253 20.347 1.00 89.69 118 GLU A O 1
ATOM 900 N N . LYS A 1 119 ? -22.817 -3.142 20.332 1.00 89.25 119 LYS A N 1
ATOM 901 C CA . LYS A 1 119 ? -23.155 -3.484 18.940 1.00 89.25 119 LYS A CA 1
ATOM 902 C C . LYS A 1 119 ? -22.140 -2.961 17.924 1.00 89.25 119 LYS A C 1
ATOM 904 O O . LYS A 1 119 ? -21.933 -3.584 16.887 1.00 89.25 119 LYS A O 1
ATOM 909 N N . CYS A 1 120 ? -21.545 -1.799 18.185 1.00 90.06 120 CYS A N 1
ATOM 910 C CA . CYS A 1 120 ? -20.510 -1.232 17.327 1.00 90.06 120 CYS A CA 1
ATOM 911 C C . CYS A 1 120 ? -19.202 -2.018 17.471 1.00 90.06 120 CYS A C 1
ATOM 913 O O . CYS A 1 120 ? -18.529 -2.267 16.472 1.00 90.06 120 CYS A O 1
ATOM 915 N N . VAL A 1 121 ? -18.866 -2.431 18.696 1.00 90.81 121 VAL A N 1
ATOM 916 C CA . VAL A 1 121 ? -17.683 -3.252 18.981 1.00 90.81 121 VAL A CA 1
ATOM 917 C 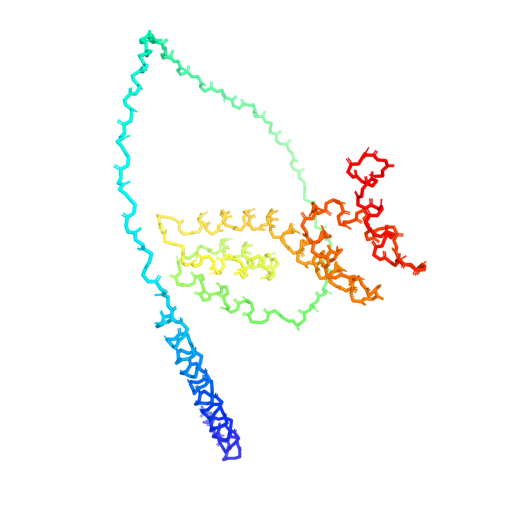C . VAL A 1 121 ? -17.806 -4.619 18.316 1.00 90.81 121 VAL A C 1
ATOM 919 O O . VAL A 1 121 ? -16.906 -5.018 17.582 1.00 90.81 121 VAL A O 1
ATOM 922 N N . GLU A 1 122 ? -18.945 -5.297 18.473 1.00 91.06 122 GLU A N 1
ATOM 923 C CA . GLU A 1 122 ? -19.229 -6.564 17.787 1.00 91.06 122 GLU A CA 1
ATOM 924 C C . GLU A 1 122 ? -19.124 -6.419 16.264 1.00 91.06 122 GLU A C 1
ATOM 926 O O . GLU A 1 122 ? -18.501 -7.247 15.597 1.00 91.06 122 GLU A O 1
ATOM 931 N N . ALA A 1 123 ? -19.690 -5.345 15.704 1.00 90.06 123 ALA A N 1
ATOM 932 C CA . ALA A 1 123 ? -19.634 -5.085 14.271 1.00 90.06 123 ALA A CA 1
ATOM 933 C C . ALA A 1 123 ? -18.202 -4.858 13.767 1.00 90.06 123 ALA A C 1
ATOM 935 O O . ALA A 1 123 ? -17.893 -5.295 12.658 1.00 90.06 123 ALA A O 1
ATOM 936 N N . LEU A 1 124 ? -17.347 -4.200 14.560 1.00 89.31 124 LEU A N 1
ATOM 937 C CA . LEU A 1 124 ? -15.936 -3.961 14.253 1.00 89.31 124 LEU A CA 1
ATOM 938 C C . LEU A 1 124 ? -15.110 -5.252 14.366 1.00 89.31 124 LEU A C 1
ATOM 940 O O . LEU A 1 124 ? -14.360 -5.568 13.445 1.00 89.31 124 LEU A O 1
ATOM 944 N N . LEU A 1 125 ? -15.307 -6.039 15.428 1.00 89.75 125 LEU A N 1
ATOM 945 C CA . LEU A 1 125 ? -14.654 -7.340 15.624 1.00 89.75 125 LEU A CA 1
ATOM 946 C C . LEU A 1 125 ? -15.033 -8.360 14.541 1.00 89.75 125 LEU A C 1
ATOM 948 O O . LEU A 1 125 ? -14.211 -9.193 14.165 1.00 89.75 125 LEU A O 1
ATOM 952 N N . ALA A 1 126 ? -16.251 -8.276 14.001 1.00 89.44 126 ALA A N 1
ATOM 953 C CA . ALA A 1 126 ? -16.691 -9.111 12.886 1.00 89.44 126 ALA A CA 1
ATOM 954 C C . ALA A 1 126 ? -16.014 -8.765 11.542 1.00 89.44 126 ALA A C 1
ATOM 956 O O . ALA A 1 126 ? -16.174 -9.511 10.575 1.00 89.44 126 ALA A O 1
ATOM 957 N N . GLN A 1 127 ? -15.285 -7.645 11.445 1.00 89.56 127 GLN A N 1
ATOM 958 C CA . GLN A 1 127 ? -14.582 -7.251 10.219 1.00 89.56 127 GLN A CA 1
ATOM 959 C C . GLN A 1 127 ? -13.229 -7.936 10.054 1.00 89.56 127 GLN A C 1
ATOM 961 O O . GLN A 1 127 ? -12.676 -8.508 10.990 1.00 89.56 127 GLN A O 1
ATOM 966 N N . THR A 1 128 ? -12.653 -7.832 8.855 1.00 86.69 128 THR A N 1
ATOM 967 C CA . THR A 1 128 ? -11.280 -8.283 8.609 1.00 86.69 128 THR A CA 1
ATOM 968 C C . THR A 1 128 ? -10.271 -7.432 9.401 1.00 86.69 128 THR A C 1
ATOM 970 O O . THR A 1 128 ? -10.513 -6.240 9.619 1.00 86.69 128 THR A O 1
ATOM 973 N N . PRO A 1 129 ? -9.102 -7.985 9.779 1.00 84.12 129 PRO A N 1
ATOM 974 C CA . PRO A 1 129 ? -8.075 -7.238 10.516 1.00 84.12 129 PRO A CA 1
ATOM 975 C C . PRO A 1 129 ? -7.616 -5.959 9.802 1.00 84.12 129 PRO A C 1
ATOM 977 O O . PRO A 1 129 ? -7.299 -4.962 10.441 1.00 84.12 129 PRO A O 1
ATOM 980 N N . GLN A 1 130 ? -7.628 -5.955 8.464 1.00 83.50 130 GLN A N 1
ATOM 981 C CA . GLN A 1 130 ? -7.301 -4.771 7.666 1.00 83.50 130 GLN A CA 1
ATOM 982 C C . GLN A 1 130 ? -8.333 -3.650 7.844 1.00 83.50 130 GLN A C 1
ATOM 984 O O . GLN A 1 130 ? -7.953 -2.494 8.014 1.00 83.50 130 GLN A O 1
ATOM 989 N N . VAL A 1 131 ? -9.629 -3.986 7.852 1.00 88.12 131 VAL A N 1
ATOM 990 C CA . VAL A 1 131 ? -10.715 -3.025 8.106 1.00 88.12 131 VAL A CA 1
ATOM 991 C C . VAL A 1 131 ? -10.628 -2.483 9.526 1.00 88.12 131 VAL A C 1
ATOM 993 O O . VAL A 1 131 ? -10.725 -1.272 9.713 1.00 88.12 131 VAL A O 1
ATOM 996 N N . GLN A 1 132 ? -10.388 -3.352 10.509 1.00 90.12 132 GLN A N 1
ATOM 997 C CA . GLN A 1 132 ? -10.214 -2.948 11.906 1.00 90.12 132 GLN A CA 1
ATOM 998 C C . GLN A 1 132 ? -9.065 -1.944 12.050 1.00 90.12 132 GLN A C 1
ATOM 1000 O O . GLN A 1 132 ? -9.275 -0.829 12.527 1.00 90.12 132 GLN A O 1
ATOM 1005 N N . ASN A 1 133 ? -7.882 -2.292 11.538 1.00 87.56 133 ASN A N 1
ATOM 1006 C CA . ASN A 1 133 ? -6.707 -1.426 11.583 1.00 87.56 133 ASN A CA 1
ATOM 1007 C C . ASN A 1 133 ? -6.939 -0.099 10.862 1.00 87.56 133 ASN A C 1
ATOM 1009 O O . ASN A 1 133 ? -6.569 0.945 11.382 1.00 87.56 133 ASN A O 1
ATOM 1013 N N . HIS A 1 134 ? -7.578 -0.109 9.691 1.00 86.88 134 HIS A N 1
ATOM 1014 C CA . HIS A 1 134 ? -7.870 1.121 8.959 1.00 86.88 134 HIS A CA 1
ATOM 1015 C C . HIS A 1 134 ? -8.787 2.060 9.751 1.00 86.88 134 HIS A C 1
ATOM 1017 O O . HIS A 1 134 ? -8.552 3.264 9.795 1.00 86.88 134 HIS A O 1
ATOM 1023 N N . VAL A 1 135 ? -9.813 1.519 10.413 1.00 89.69 135 VAL A N 1
ATOM 1024 C CA . VAL A 1 135 ? -10.731 2.306 11.247 1.00 89.69 135 VAL A CA 1
ATOM 1025 C C . VAL A 1 135 ? -10.020 2.881 12.476 1.00 89.69 135 VAL A C 1
ATOM 1027 O O . VAL A 1 135 ? -10.265 4.039 12.816 1.00 89.69 135 VAL A O 1
ATOM 1030 N N . ILE A 1 136 ? -9.122 2.109 13.099 1.00 89.56 136 ILE A N 1
ATOM 1031 C CA . ILE A 1 136 ? -8.306 2.541 14.246 1.00 89.56 136 ILE A CA 1
ATOM 1032 C C . ILE A 1 136 ? -7.289 3.617 13.825 1.00 89.56 136 ILE A C 1
ATOM 1034 O O . ILE A 1 136 ? -7.149 4.634 14.501 1.00 89.56 136 ILE A O 1
ATOM 1038 N N . LEU A 1 137 ? -6.627 3.451 12.673 1.00 88.31 137 LEU A N 1
ATOM 1039 C CA . LEU A 1 137 ? -5.650 4.404 12.126 1.00 88.31 137 LEU A CA 1
ATOM 1040 C C . LEU A 1 137 ? -6.260 5.764 11.768 1.00 88.31 137 LEU A C 1
ATOM 1042 O O . LEU A 1 137 ? -5.555 6.770 11.773 1.00 88.31 137 LEU A O 1
ATOM 1046 N N . GLN A 1 138 ? -7.565 5.823 11.494 1.00 85.94 138 GLN A N 1
ATOM 1047 C CA . GLN A 1 138 ? -8.281 7.091 11.314 1.00 85.94 138 GLN A CA 1
ATOM 1048 C C . GLN A 1 138 ? -8.409 7.904 12.618 1.00 85.94 138 GLN A C 1
ATOM 1050 O O . GLN A 1 138 ? -8.948 9.012 12.596 1.00 85.94 138 GLN A O 1
ATOM 1055 N N . GLY A 1 139 ? -7.918 7.377 13.743 1.00 85.56 139 GLY A N 1
ATOM 1056 C CA . GLY A 1 139 ? -7.837 8.072 15.020 1.00 85.56 139 GLY A CA 1
ATOM 1057 C C . GLY A 1 139 ? -9.148 8.058 15.811 1.00 85.56 139 GLY A C 1
ATOM 1058 O O . GLY A 1 139 ? -10.110 7.387 15.417 1.00 85.56 139 GLY A O 1
ATOM 1059 N N . PRO A 1 140 ? -9.210 8.791 16.937 1.00 85.69 140 PRO A N 1
ATOM 1060 C CA . PRO A 1 140 ? -10.373 8.796 17.819 1.00 85.69 140 PRO A CA 1
ATOM 1061 C C . PRO A 1 140 ? -11.654 9.256 17.103 1.00 85.69 140 PRO A C 1
ATOM 1063 O O . PRO A 1 140 ? -11.641 10.029 16.138 1.00 85.69 140 PRO A O 1
ATOM 1066 N N . ALA A 1 141 ? -12.787 8.727 17.554 1.00 84.50 141 ALA A N 1
ATOM 1067 C CA . ALA A 1 141 ? -14.113 9.052 17.051 1.00 84.50 141 ALA A CA 1
ATOM 1068 C C . ALA A 1 141 ? -14.704 10.203 17.874 1.00 84.50 141 ALA A C 1
ATOM 1070 O O . ALA A 1 141 ? -15.590 10.012 18.700 1.00 84.50 141 ALA A O 1
ATOM 1071 N N . GLU A 1 142 ? -14.206 11.418 17.657 1.00 76.31 142 GLU A N 1
ATOM 1072 C CA . GLU A 1 142 ? -14.710 12.599 18.359 1.00 76.31 142 GLU A CA 1
ATOM 1073 C C . GLU A 1 142 ? -16.026 13.085 17.735 1.00 76.31 142 GLU A C 1
ATOM 1075 O O . GLU A 1 142 ? -16.083 13.469 16.564 1.00 76.31 142 GLU A O 1
ATOM 1080 N N . GLY A 1 143 ? -17.112 13.076 18.511 1.00 78.62 143 GLY A N 1
ATOM 1081 C CA . GLY A 1 143 ? -18.399 13.578 18.040 1.00 78.62 143 GLY A CA 1
ATOM 1082 C C . GLY A 1 143 ? -19.564 13.319 18.987 1.00 78.62 143 GLY A C 1
ATOM 1083 O O . GLY A 1 143 ? -19.425 12.735 20.056 1.00 78.62 143 GLY A O 1
ATOM 1084 N N . ARG A 1 144 ? -20.760 13.748 18.564 1.00 82.69 144 ARG A N 1
ATOM 1085 C CA . ARG A 1 144 ? -22.011 13.580 19.328 1.00 82.69 144 ARG A CA 1
ATOM 1086 C C . ARG A 1 144 ? -22.460 12.116 19.436 1.00 82.69 144 ARG A C 1
ATOM 1088 O O . ARG A 1 144 ? -23.257 11.797 20.311 1.00 82.69 144 ARG A O 1
ATOM 1095 N N . ASN A 1 145 ? -21.992 11.257 18.526 1.00 90.94 145 ASN A N 1
ATOM 1096 C CA . ASN A 1 145 ? -22.220 9.815 18.554 1.00 90.94 145 ASN A CA 1
ATOM 1097 C C . ASN A 1 145 ? -21.004 9.077 17.942 1.00 90.94 145 ASN A C 1
ATOM 1099 O O . ASN A 1 145 ? -20.934 8.951 16.712 1.00 90.94 145 ASN A O 1
ATOM 1103 N N . PRO A 1 146 ? -20.052 8.612 18.771 1.00 90.44 146 PRO A N 1
ATOM 1104 C CA . PRO A 1 146 ? -18.832 7.951 18.307 1.00 90.44 146 PRO A CA 1
ATOM 1105 C C . PRO A 1 146 ? -19.132 6.614 17.611 1.00 90.44 146 PRO A C 1
ATOM 1107 O O . PRO A 1 146 ? -18.584 6.345 16.541 1.00 90.44 146 PRO A O 1
ATOM 1110 N N . SER A 1 147 ? -20.084 5.827 18.126 1.00 90.00 147 SER A N 1
ATOM 1111 C CA . SER A 1 147 ? -20.521 4.557 17.527 1.00 90.00 147 SER A CA 1
ATOM 1112 C C . SER A 1 147 ? -21.008 4.726 16.086 1.00 90.00 147 SER A C 1
ATOM 1114 O O . SER A 1 147 ? -20.622 3.972 15.195 1.00 90.00 147 SER A O 1
ATOM 1116 N N . ALA A 1 148 ? -21.823 5.749 15.810 1.00 89.00 148 ALA A N 1
ATOM 1117 C CA . ALA A 1 148 ? -22.321 6.015 14.458 1.00 89.00 148 ALA A CA 1
ATOM 1118 C C . ALA A 1 148 ? -21.199 6.430 13.488 1.00 89.00 148 ALA A C 1
ATOM 1120 O O . ALA A 1 148 ? -21.226 6.071 12.304 1.00 89.00 148 ALA A O 1
ATOM 1121 N N . MET A 1 149 ? -20.200 7.166 13.983 1.00 91.31 149 MET A N 1
ATOM 1122 C CA . MET A 1 149 ? -19.022 7.527 13.195 1.00 91.31 149 MET A CA 1
ATOM 1123 C C . MET A 1 149 ? -18.194 6.293 12.853 1.00 91.31 149 MET A C 1
ATOM 1125 O O . MET A 1 149 ? -17.879 6.091 11.683 1.00 91.31 149 MET A O 1
ATOM 1129 N N . VAL A 1 150 ? -17.904 5.438 13.836 1.00 91.31 150 VAL A N 1
ATOM 1130 C CA . VAL A 1 150 ? -17.150 4.194 13.627 1.00 91.31 150 VAL A CA 1
ATOM 1131 C C . VAL A 1 150 ? -17.883 3.261 12.664 1.00 91.31 150 VAL A C 1
ATOM 1133 O O . VAL A 1 150 ? -17.277 2.793 11.704 1.00 91.31 150 VAL A O 1
ATOM 1136 N N . MET A 1 151 ? -19.197 3.083 12.808 1.00 90.69 151 MET A N 1
ATOM 1137 C CA . MET A 1 151 ? -20.009 2.312 11.854 1.00 90.69 151 MET A CA 1
ATOM 1138 C C . MET A 1 151 ? -19.932 2.869 10.425 1.00 90.69 151 MET A C 1
ATOM 1140 O O . MET A 1 151 ? -19.823 2.111 9.460 1.00 90.69 151 MET A O 1
ATOM 1144 N N . SER A 1 152 ? -19.929 4.196 10.272 1.00 89.69 152 SER A N 1
ATOM 1145 C CA . SER A 1 152 ? -19.762 4.841 8.963 1.00 89.69 152 SER A CA 1
ATOM 1146 C C . SER A 1 152 ? -18.360 4.617 8.384 1.00 89.69 152 SER A C 1
ATOM 1148 O O . SER A 1 152 ? -18.220 4.418 7.177 1.00 89.69 152 SER A O 1
ATOM 1150 N N . ARG A 1 153 ? -17.322 4.631 9.232 1.00 92.19 153 ARG A N 1
ATOM 1151 C CA . ARG A 1 153 ? -15.937 4.333 8.838 1.00 92.19 153 ARG A CA 1
ATOM 1152 C C . ARG A 1 153 ? -15.785 2.879 8.404 1.00 92.19 153 ARG A C 1
ATOM 1154 O O . ARG A 1 153 ? -15.209 2.644 7.350 1.00 92.19 153 ARG A O 1
ATOM 1161 N N . ILE A 1 154 ? -16.366 1.932 9.143 1.00 90.19 154 ILE A N 1
ATOM 1162 C CA . ILE A 1 154 ? -16.398 0.508 8.773 1.00 90.19 154 ILE A CA 1
ATOM 1163 C C . ILE A 1 154 ? -17.023 0.339 7.388 1.00 90.19 154 ILE A C 1
ATOM 1165 O O . ILE A 1 154 ? -16.435 -0.304 6.524 1.00 90.19 154 ILE A O 1
ATOM 1169 N N . TRP A 1 155 ? -18.179 0.961 7.143 1.00 89.38 155 TRP A N 1
ATOM 1170 C CA . TRP A 1 155 ? -18.862 0.845 5.855 1.00 89.38 155 TRP A CA 1
ATOM 1171 C C . TRP A 1 155 ? -18.045 1.412 4.684 1.00 89.38 155 TRP A C 1
ATOM 1173 O O . TRP A 1 155 ? -18.028 0.829 3.600 1.00 89.38 155 TRP A O 1
ATOM 1183 N N . LYS A 1 156 ? -17.334 2.528 4.890 1.00 87.31 156 LYS A N 1
ATOM 1184 C CA . LYS A 1 156 ? -16.406 3.074 3.884 1.00 87.31 156 LYS A CA 1
ATOM 1185 C C . LYS A 1 156 ? -15.209 2.153 3.663 1.00 87.31 156 LYS A C 1
ATOM 1187 O O . LYS A 1 156 ? -14.922 1.789 2.528 1.00 87.31 156 LYS A O 1
ATOM 1192 N N . ALA A 1 157 ? -14.580 1.709 4.747 1.00 86.69 157 ALA A N 1
ATOM 1193 C CA . ALA A 1 157 ? -13.419 0.831 4.721 1.00 86.69 157 ALA A CA 1
ATOM 1194 C C . ALA A 1 157 ? -13.721 -0.495 4.003 1.00 86.69 157 ALA A C 1
ATOM 1196 O O . ALA A 1 157 ? -12.913 -0.953 3.207 1.00 86.69 157 ALA A O 1
ATOM 1197 N N . GLN A 1 158 ? -14.911 -1.070 4.193 1.00 85.62 158 GLN A N 1
ATOM 1198 C CA . GLN A 1 158 ? -15.353 -2.266 3.466 1.00 85.62 158 GLN A CA 1
ATOM 1199 C C . GLN A 1 158 ? -15.411 -2.082 1.944 1.00 85.62 158 GLN A C 1
ATOM 1201 O O . GLN A 1 158 ? -15.282 -3.059 1.213 1.00 85.62 158 GLN A O 1
ATOM 1206 N N . ARG A 1 159 ? -15.637 -0.857 1.457 1.00 83.31 159 ARG A N 1
ATOM 1207 C CA . ARG A 1 159 ? -15.713 -0.559 0.020 1.00 83.31 159 ARG A CA 1
ATOM 1208 C C . ARG A 1 159 ? -14.363 -0.162 -0.562 1.00 83.31 159 ARG A C 1
ATOM 1210 O O . ARG A 1 159 ? -14.086 -0.512 -1.700 1.00 83.31 159 ARG A O 1
ATOM 1217 N N . GLU A 1 160 ? -13.555 0.560 0.206 1.00 78.00 160 GLU A N 1
ATOM 1218 C CA . GLU A 1 160 ? -12.278 1.117 -0.252 1.00 78.00 160 GLU A CA 1
ATOM 1219 C C . GLU A 1 160 ? -11.118 0.128 -0.077 1.00 78.00 160 GLU A C 1
ATOM 1221 O O . GLU A 1 160 ? -10.315 -0.051 -0.986 1.00 78.00 160 GLU A O 1
ATOM 1226 N N . LEU A 1 161 ? -11.036 -0.583 1.051 1.00 72.88 161 LEU A N 1
ATOM 1227 C CA . LEU A 1 161 ? -9.930 -1.508 1.315 1.00 72.88 161 LEU A CA 1
ATOM 1228 C C . LEU A 1 161 ? -9.785 -2.682 0.345 1.00 72.88 161 LEU A C 1
ATOM 1230 O O . LEU A 1 161 ? -8.635 -3.007 0.056 1.00 72.88 161 LEU A O 1
ATOM 1234 N N . PRO A 1 162 ? -10.849 -3.333 -0.176 1.00 66.62 162 PRO A N 1
ATOM 1235 C CA . PRO A 1 162 ? -10.643 -4.352 -1.201 1.00 66.62 162 PRO A CA 1
ATOM 1236 C C . PRO A 1 162 ? -9.961 -3.778 -2.450 1.00 66.62 162 PRO A C 1
ATOM 1238 O O . PRO A 1 162 ? -9.179 -4.487 -3.073 1.00 66.62 162 PRO A O 1
ATOM 1241 N N . ASP A 1 163 ? -10.188 -2.503 -2.774 1.00 67.19 163 ASP A N 1
ATOM 1242 C CA . ASP A 1 163 ? -9.536 -1.830 -3.900 1.00 67.19 163 ASP A CA 1
ATOM 1243 C C . ASP A 1 163 ? -8.083 -1.451 -3.558 1.00 67.19 163 ASP A C 1
AT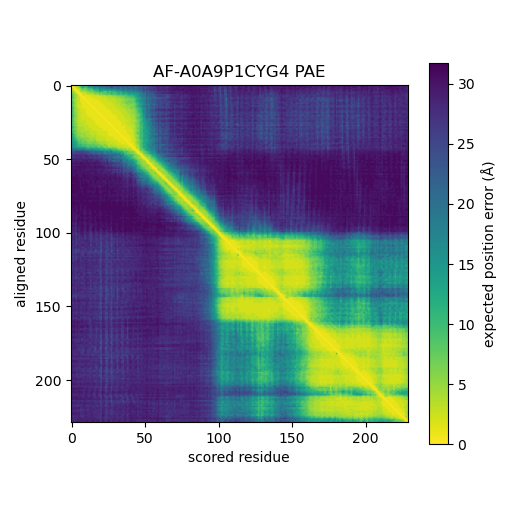OM 1245 O O . ASP A 1 163 ? -7.171 -1.768 -4.312 1.00 67.19 163 ASP A O 1
ATOM 1249 N N . LEU A 1 164 ? -7.815 -0.890 -2.372 1.00 69.19 164 LEU A N 1
ATOM 1250 C CA . LEU A 1 164 ? -6.444 -0.553 -1.948 1.00 69.19 164 LEU A CA 1
ATOM 1251 C C . LEU A 1 164 ? -5.536 -1.781 -1.770 1.00 69.19 164 LEU A C 1
ATOM 1253 O O . LEU A 1 164 ? -4.363 -1.746 -2.149 1.00 69.19 164 LEU A O 1
ATOM 1257 N N . ALA A 1 165 ? -6.056 -2.869 -1.197 1.00 70.50 165 ALA A N 1
ATOM 1258 C CA . ALA A 1 165 ? -5.303 -4.111 -1.048 1.00 70.50 165 ALA A CA 1
ATOM 1259 C C . ALA A 1 165 ? -5.008 -4.734 -2.420 1.00 70.50 165 ALA A C 1
ATOM 1261 O O . ALA A 1 165 ? -3.869 -5.119 -2.678 1.00 70.50 165 ALA A O 1
ATOM 1262 N N . ALA A 1 166 ? -5.997 -4.761 -3.322 1.00 75.62 166 ALA A N 1
ATOM 1263 C CA . ALA A 1 166 ? -5.805 -5.233 -4.691 1.00 75.62 166 ALA A CA 1
ATOM 1264 C C . ALA A 1 166 ? -4.825 -4.351 -5.481 1.00 75.62 166 ALA A C 1
ATOM 1266 O O . ALA A 1 166 ? -4.007 -4.874 -6.230 1.00 75.62 166 ALA A O 1
ATOM 1267 N N . GLN A 1 167 ? -4.856 -3.031 -5.287 1.00 80.12 167 GLN A N 1
ATOM 1268 C CA . GLN A 1 167 ? -3.909 -2.098 -5.903 1.00 80.12 167 GLN A CA 1
ATOM 1269 C C . GLN A 1 167 ? -2.484 -2.301 -5.389 1.00 80.12 167 GLN A C 1
ATOM 1271 O O . GLN A 1 167 ? -1.547 -2.286 -6.181 1.00 80.12 167 GLN A O 1
ATOM 1276 N N . THR A 1 168 ? -2.311 -2.522 -4.085 1.00 81.44 168 THR A N 1
ATOM 1277 C CA . THR A 1 168 ? -0.987 -2.777 -3.493 1.00 81.44 168 THR A CA 1
ATOM 1278 C C . THR A 1 168 ? -0.410 -4.097 -4.005 1.00 81.44 168 THR A C 1
ATOM 1280 O O . THR A 1 168 ? 0.755 -4.160 -4.389 1.00 81.44 168 THR A O 1
ATOM 1283 N N . GLU A 1 169 ? -1.241 -5.137 -4.071 1.00 85.94 169 GLU A N 1
ATOM 1284 C CA . GLU A 1 169 ? -0.872 -6.437 -4.633 1.00 85.94 169 GLU A CA 1
ATOM 1285 C C . GLU A 1 169 ? -0.526 -6.326 -6.126 1.00 85.94 169 GLU A C 1
ATOM 1287 O O . GLU A 1 169 ? 0.490 -6.851 -6.573 1.00 85.94 169 GLU A O 1
ATOM 1292 N N . LEU A 1 170 ? -1.314 -5.572 -6.899 1.00 88.50 170 LEU A N 1
ATOM 1293 C CA . LEU A 1 170 ? -1.027 -5.307 -8.307 1.00 88.50 170 LEU A CA 1
ATOM 1294 C C . LEU A 1 170 ? 0.302 -4.565 -8.485 1.00 88.50 170 LEU A C 1
ATOM 1296 O O . LEU A 1 170 ? 1.090 -4.934 -9.350 1.00 88.50 170 LEU A O 1
ATOM 1300 N N . GLN A 1 171 ? 0.579 -3.548 -7.666 1.00 89.25 171 GLN A N 1
ATOM 1301 C CA . GLN A 1 171 ? 1.863 -2.845 -7.699 1.00 89.25 171 GLN A CA 1
ATOM 1302 C C . GLN A 1 171 ? 3.023 -3.794 -7.398 1.00 89.25 171 GLN A C 1
ATOM 1304 O O . GLN A 1 171 ? 4.011 -3.785 -8.127 1.00 89.25 171 GLN A O 1
ATOM 1309 N N . ALA A 1 172 ? 2.888 -4.661 -6.390 1.00 89.12 172 ALA A N 1
ATOM 1310 C CA . ALA A 1 172 ? 3.893 -5.678 -6.097 1.00 89.12 172 ALA A CA 1
ATOM 1311 C C . ALA A 1 172 ? 4.111 -6.625 -7.291 1.00 89.12 172 ALA A C 1
ATOM 1313 O O . ALA A 1 172 ? 5.254 -6.890 -7.658 1.00 89.12 172 ALA A O 1
ATOM 1314 N N . GLN A 1 173 ? 3.039 -7.062 -7.958 1.00 89.31 173 GLN A N 1
ATOM 1315 C CA . GLN A 1 173 ? 3.130 -7.888 -9.166 1.00 89.31 173 GLN A CA 1
ATOM 1316 C C . GLN A 1 173 ? 3.812 -7.161 -10.329 1.00 89.31 173 GLN A C 1
ATOM 1318 O O . GLN A 1 173 ? 4.614 -7.767 -11.037 1.00 89.31 173 GLN A O 1
ATOM 1323 N N . VAL A 1 174 ? 3.539 -5.866 -10.519 1.00 91.94 174 VAL A N 1
ATOM 1324 C CA . VAL A 1 174 ? 4.227 -5.033 -11.518 1.00 91.94 174 VAL A CA 1
ATOM 1325 C C . VAL A 1 174 ? 5.725 -4.953 -11.215 1.00 91.94 174 VAL A C 1
ATOM 1327 O O . VAL A 1 174 ? 6.530 -5.148 -12.124 1.00 91.94 174 VAL A O 1
ATOM 1330 N N . GLU A 1 175 ? 6.116 -4.738 -9.956 1.00 92.38 175 GLU A N 1
ATOM 1331 C CA . GLU A 1 175 ? 7.527 -4.718 -9.542 1.00 92.38 175 GLU A CA 1
ATOM 1332 C C . GLU A 1 175 ? 8.221 -6.060 -9.777 1.00 92.38 175 GLU A C 1
ATOM 1334 O O . GLU A 1 175 ? 9.294 -6.111 -10.381 1.00 92.38 175 GLU A O 1
ATOM 1339 N N . THR A 1 176 ? 7.595 -7.161 -9.358 1.00 91.44 176 THR A N 1
ATOM 1340 C CA . THR A 1 176 ? 8.116 -8.507 -9.615 1.00 91.44 176 THR A CA 1
ATOM 1341 C C . THR A 1 176 ? 8.290 -8.737 -11.113 1.00 91.44 176 THR A C 1
ATOM 1343 O O . THR A 1 176 ? 9.354 -9.169 -11.546 1.00 91.44 176 THR A O 1
ATOM 1346 N N . PHE A 1 177 ? 7.304 -8.353 -11.924 1.00 91.00 177 PHE A N 1
ATOM 1347 C CA . PHE A 1 177 ? 7.367 -8.495 -13.374 1.00 91.00 177 PHE A CA 1
ATOM 1348 C C . PHE A 1 177 ? 8.488 -7.659 -14.011 1.00 91.00 177 PHE A C 1
ATOM 1350 O O . PHE A 1 177 ? 9.158 -8.141 -14.929 1.00 91.00 177 PHE A O 1
ATOM 1357 N N . ILE A 1 178 ? 8.721 -6.430 -13.533 1.00 91.31 178 ILE A N 1
ATOM 1358 C CA . ILE A 1 178 ? 9.822 -5.562 -13.982 1.00 91.31 178 ILE A CA 1
ATOM 1359 C C . ILE A 1 178 ? 11.171 -6.241 -13.733 1.00 91.31 178 ILE A C 1
ATOM 1361 O O . ILE A 1 178 ? 12.003 -6.299 -14.641 1.00 91.31 178 ILE A O 1
ATOM 1365 N N . VAL A 1 179 ? 11.367 -6.779 -12.527 1.00 90.44 179 VAL A N 1
ATOM 1366 C CA . VAL A 1 179 ? 12.614 -7.445 -12.129 1.00 90.44 179 VAL A CA 1
ATOM 1367 C C . VAL A 1 179 ? 12.809 -8.749 -12.904 1.00 90.44 179 VAL A C 1
ATOM 1369 O O . VAL A 1 179 ? 13.871 -8.962 -13.488 1.00 90.44 179 VAL A O 1
ATOM 1372 N N . GLU A 1 180 ? 11.782 -9.597 -12.977 1.00 90.12 180 GLU A N 1
ATOM 1373 C CA . GLU A 1 180 ? 11.843 -10.894 -13.662 1.00 90.12 180 GLU A CA 1
ATOM 1374 C C . GLU A 1 180 ? 12.146 -10.763 -15.156 1.00 90.12 180 GLU A C 1
ATOM 1376 O O . GLU A 1 180 ? 12.890 -11.569 -15.714 1.00 90.12 180 GLU A O 1
ATOM 1381 N N . ASN A 1 181 ? 11.593 -9.739 -15.811 1.00 88.19 181 ASN A N 1
ATOM 1382 C CA . ASN A 1 181 ? 11.780 -9.519 -17.245 1.00 88.19 181 ASN A CA 1
ATOM 1383 C C . ASN A 1 181 ? 12.919 -8.536 -17.558 1.00 88.19 181 ASN A C 1
ATOM 1385 O O . ASN A 1 181 ? 13.159 -8.260 -18.733 1.00 88.19 181 ASN A O 1
ATOM 1389 N N . SER A 1 182 ? 13.622 -8.034 -16.531 1.00 89.06 182 SER A N 1
ATOM 1390 C CA . SER A 1 182 ? 14.727 -7.071 -16.654 1.00 89.06 182 SER A CA 1
ATOM 1391 C C . SER A 1 182 ? 14.358 -5.865 -17.528 1.00 89.06 182 SER A C 1
ATOM 1393 O O . SER A 1 182 ? 15.038 -5.566 -18.509 1.00 89.06 182 SER A O 1
ATOM 1395 N N . LEU A 1 183 ? 13.235 -5.210 -17.209 1.00 89.75 183 LEU A N 1
ATOM 1396 C CA . LEU A 1 183 ? 12.762 -4.053 -17.975 1.00 89.75 183 LEU A CA 1
ATOM 1397 C C . LEU A 1 183 ? 13.638 -2.823 -17.723 1.00 89.75 183 LEU A C 1
ATOM 1399 O O . LEU A 1 183 ? 14.083 -2.577 -16.605 1.00 89.75 183 LEU A O 1
ATOM 1403 N N . ASP A 1 184 ? 13.836 -2.026 -18.771 1.00 92.62 184 ASP A N 1
ATOM 1404 C CA . ASP A 1 184 ? 14.570 -0.761 -18.678 1.00 92.62 184 ASP A CA 1
ATOM 1405 C C . ASP A 1 184 ? 13.801 0.266 -17.828 1.00 92.62 184 ASP A C 1
ATOM 1407 O O . ASP A 1 184 ? 12.568 0.275 -17.833 1.00 92.62 184 ASP A O 1
ATOM 1411 N N . GLU A 1 185 ? 14.514 1.207 -17.196 1.00 92.25 185 GLU A N 1
ATOM 1412 C CA . GLU A 1 185 ? 13.917 2.215 -16.298 1.00 92.25 185 GLU A CA 1
ATOM 1413 C C . GLU A 1 185 ? 12.813 3.051 -16.972 1.00 92.25 185 GLU A C 1
ATOM 1415 O O . GLU A 1 185 ? 11.774 3.341 -16.388 1.00 92.25 185 GLU A O 1
ATOM 1420 N N . GLN A 1 186 ? 12.986 3.389 -18.253 1.00 91.31 186 GLN A N 1
ATOM 1421 C CA . GLN A 1 186 ? 11.957 4.130 -18.991 1.00 91.31 186 GLN A CA 1
ATOM 1422 C C . GLN A 1 186 ? 10.683 3.302 -19.205 1.00 91.31 186 GLN A C 1
ATOM 1424 O O . GLN A 1 186 ? 9.578 3.843 -19.215 1.00 91.31 186 GLN A O 1
ATOM 1429 N N . CYS A 1 187 ? 10.820 1.987 -19.391 1.00 90.88 187 CYS A N 1
ATOM 1430 C CA . CYS A 1 187 ? 9.680 1.096 -19.575 1.00 90.88 187 CYS A CA 1
ATOM 1431 C C . CYS A 1 187 ? 8.991 0.789 -18.240 1.00 90.88 187 CYS A C 1
ATOM 1433 O O . CYS A 1 187 ? 7.763 0.705 -18.203 1.00 90.88 187 CYS A O 1
ATOM 1435 N N . SER A 1 188 ? 9.755 0.624 -17.156 1.00 92.88 188 SER A N 1
ATOM 1436 C CA . SER A 1 188 ? 9.209 0.400 -15.815 1.00 92.88 188 SER A CA 1
ATOM 1437 C C . SER A 1 188 ? 8.411 1.616 -15.335 1.00 92.88 188 SER A C 1
ATOM 1439 O O . SER A 1 188 ? 7.273 1.461 -14.894 1.00 92.88 188 SER A O 1
ATOM 1441 N N . GLU A 1 189 ? 8.934 2.832 -15.513 1.00 93.00 189 GLU A N 1
ATOM 1442 C CA . GLU A 1 189 ? 8.227 4.073 -15.174 1.00 93.00 189 GLU A CA 1
ATOM 1443 C C . GLU A 1 189 ? 6.964 4.268 -16.031 1.00 93.00 189 GLU A C 1
ATOM 1445 O O . GLU A 1 189 ? 5.890 4.614 -15.521 1.00 93.00 189 GLU A O 1
ATOM 1450 N N . ALA A 1 190 ? 7.046 3.961 -17.330 1.00 92.06 190 ALA A N 1
ATOM 1451 C CA . ALA A 1 190 ? 5.883 3.983 -18.210 1.00 92.06 190 ALA A CA 1
ATOM 1452 C C . ALA A 1 190 ? 4.796 2.995 -17.752 1.00 92.06 190 ALA A C 1
ATOM 1454 O O . ALA A 1 190 ? 3.625 3.362 -17.738 1.00 92.06 190 ALA A O 1
ATOM 1455 N N . LEU A 1 191 ? 5.165 1.778 -17.334 1.00 91.44 191 LEU A N 1
ATOM 1456 C CA . LEU A 1 191 ? 4.224 0.765 -16.844 1.00 91.44 191 LEU A CA 1
ATOM 1457 C C . LEU A 1 191 ? 3.585 1.168 -15.507 1.00 91.44 191 LEU A C 1
ATOM 1459 O O . LEU A 1 191 ? 2.367 1.055 -15.353 1.00 91.44 191 LEU A O 1
ATOM 1463 N N . ARG A 1 192 ? 4.374 1.707 -14.569 1.00 92.00 192 ARG A N 1
ATOM 1464 C CA . ARG A 1 192 ? 3.889 2.214 -13.270 1.00 92.00 192 ARG A CA 1
ATOM 1465 C C . ARG A 1 192 ? 2.904 3.375 -13.414 1.00 92.00 192 ARG A C 1
ATOM 1467 O O . ARG A 1 192 ? 1.983 3.489 -12.613 1.00 92.00 192 ARG A O 1
ATOM 1474 N N . SER A 1 193 ? 3.084 4.219 -14.431 1.00 91.25 193 SER A N 1
ATOM 1475 C CA . SER A 1 193 ? 2.221 5.380 -14.694 1.00 91.25 193 SER A CA 1
ATOM 1476 C C . SER A 1 193 ? 0.957 5.065 -15.506 1.00 91.25 193 SER A C 1
ATOM 1478 O O . SER A 1 193 ? 0.110 5.945 -15.675 1.00 91.25 193 SER A O 1
ATOM 1480 N N . GLN A 1 194 ? 0.794 3.835 -16.008 1.00 92.06 194 GLN A N 1
ATOM 1481 C CA . GLN A 1 194 ? -0.444 3.417 -16.674 1.00 92.06 194 GLN A CA 1
ATOM 1482 C C . GLN A 1 194 ? -1.604 3.194 -15.692 1.00 92.06 194 GLN A C 1
ATOM 1484 O O . GLN A 1 194 ? -1.415 3.055 -14.486 1.00 92.06 194 GLN A O 1
ATOM 1489 N N . SER A 1 195 ? -2.827 3.118 -16.231 1.00 90.62 195 SER A N 1
ATOM 1490 C CA . SER A 1 195 ? -4.002 2.708 -15.458 1.00 90.62 195 SER A CA 1
ATOM 1491 C C . SER A 1 195 ? -3.866 1.271 -14.944 1.00 90.62 195 SER A C 1
ATOM 1493 O O . SER A 1 195 ? -3.212 0.429 -15.566 1.00 90.62 195 SER A O 1
ATOM 1495 N N . THR A 1 196 ? -4.543 0.969 -13.837 1.00 88.69 196 THR A N 1
ATOM 1496 C CA . THR A 1 196 ? -4.599 -0.381 -13.255 1.00 88.69 196 THR A CA 1
ATOM 1497 C C . THR A 1 196 ? -5.109 -1.417 -14.257 1.00 88.69 196 THR A C 1
ATOM 1499 O O . THR A 1 196 ? -4.538 -2.497 -14.361 1.00 88.69 196 THR A O 1
ATOM 1502 N N . GLU A 1 197 ? -6.112 -1.076 -15.071 1.00 89.00 197 GLU A N 1
ATOM 1503 C CA . GLU A 1 197 ? -6.612 -1.958 -16.137 1.00 89.00 197 GLU A CA 1
ATOM 1504 C C . GLU A 1 197 ? -5.531 -2.299 -17.175 1.00 89.00 197 GLU A C 1
ATOM 1506 O O . GLU A 1 197 ? -5.392 -3.456 -17.571 1.00 89.00 197 GLU A O 1
ATOM 1511 N N . CYS A 1 198 ? -4.719 -1.314 -17.572 1.00 89.44 198 CYS A N 1
ATOM 1512 C CA . CYS A 1 198 ? -3.621 -1.514 -18.516 1.00 89.44 198 CYS A CA 1
ATOM 1513 C C . CYS A 1 198 ? -2.530 -2.411 -17.914 1.00 89.44 198 CYS A C 1
ATOM 1515 O O . CYS A 1 198 ? -2.058 -3.339 -18.570 1.00 89.44 198 CYS A O 1
ATOM 1517 N N . GLN A 1 199 ? -2.163 -2.183 -16.649 1.00 91.94 199 GLN A N 1
ATOM 1518 C CA . GLN A 1 199 ? -1.188 -3.012 -15.933 1.00 91.94 199 GLN A CA 1
ATOM 1519 C C . GLN A 1 199 ? -1.654 -4.470 -15.849 1.00 91.94 199 GLN A C 1
ATOM 1521 O O . GLN A 1 199 ? -0.903 -5.374 -16.216 1.00 91.94 199 GLN A O 1
ATOM 1526 N N . VAL A 1 200 ? -2.913 -4.701 -15.460 1.00 89.25 200 VAL A N 1
ATOM 1527 C CA . VAL A 1 200 ? -3.513 -6.044 -15.406 1.00 89.25 200 VAL A CA 1
ATOM 1528 C C . VAL A 1 200 ? -3.528 -6.699 -16.788 1.00 89.25 200 VAL A C 1
ATOM 1530 O O . VAL A 1 200 ? -3.161 -7.867 -16.907 1.00 89.25 200 VAL A O 1
ATOM 1533 N N . ALA A 1 201 ? -3.892 -5.967 -17.845 1.00 88.81 201 ALA A N 1
ATOM 1534 C CA . ALA A 1 201 ? -3.891 -6.497 -19.208 1.00 88.81 201 ALA A CA 1
ATOM 1535 C C . ALA A 1 201 ? -2.480 -6.902 -19.672 1.00 88.81 201 ALA A C 1
ATOM 1537 O O . ALA A 1 201 ? -2.299 -7.951 -20.293 1.00 88.81 201 ALA A O 1
ATOM 1538 N N . VAL A 1 202 ? -1.462 -6.099 -19.350 1.00 89.38 202 VAL A N 1
ATOM 1539 C CA . VAL A 1 202 ? -0.061 -6.380 -19.697 1.00 89.38 202 VAL A CA 1
ATOM 1540 C C . VAL A 1 202 ? 0.469 -7.603 -18.948 1.00 89.38 202 VAL A C 1
ATOM 1542 O O . VAL A 1 202 ? 1.095 -8.461 -19.583 1.00 89.38 202 VAL A O 1
ATOM 1545 N N . LEU A 1 203 ? 0.195 -7.696 -17.642 1.00 89.81 203 LEU A N 1
ATOM 1546 C CA . LEU A 1 203 ? 0.562 -8.835 -16.793 1.00 89.81 203 LEU A CA 1
ATOM 1547 C C . LEU A 1 203 ? -0.168 -10.115 -17.226 1.00 89.81 203 LEU A C 1
ATOM 1549 O O . LEU A 1 203 ? 0.443 -11.177 -17.336 1.00 89.81 203 LEU A O 1
ATOM 1553 N N . GLY A 1 204 ? -1.457 -10.009 -17.563 1.00 86.88 204 GLY A N 1
ATOM 1554 C CA . GLY A 1 204 ? -2.292 -11.122 -18.023 1.00 86.88 204 GLY A CA 1
ATOM 1555 C C . GLY A 1 204 ? -1.855 -11.727 -19.361 1.00 86.88 204 GLY A C 1
ATOM 1556 O O . GLY A 1 204 ? -2.177 -12.877 -19.651 1.00 86.88 204 GLY A O 1
ATOM 1557 N N . GLN A 1 205 ? -1.066 -11.004 -20.162 1.00 84.56 205 GLN A N 1
ATOM 1558 C CA . GLN A 1 205 ? -0.448 -11.541 -21.382 1.00 84.56 205 GLN A CA 1
ATOM 1559 C C . GLN A 1 205 ? 0.811 -12.385 -21.123 1.00 84.56 205 GLN A C 1
ATOM 1561 O O . GLN A 1 205 ? 1.439 -12.860 -22.074 1.00 84.56 205 GLN A O 1
ATOM 1566 N N . GLY A 1 206 ? 1.180 -12.592 -19.857 1.00 83.31 206 GLY A N 1
ATOM 1567 C CA . GLY A 1 206 ? 2.266 -13.476 -19.443 1.00 83.31 206 GLY A CA 1
ATOM 1568 C C . GLY A 1 206 ? 3.665 -12.859 -19.579 1.00 83.31 206 GLY A C 1
ATOM 1569 O O . GLY A 1 206 ? 3.800 -11.692 -19.957 1.00 83.31 206 GLY A O 1
ATOM 1570 N N . PRO A 1 207 ? 4.731 -13.624 -19.287 1.00 81.88 207 PRO A N 1
ATOM 1571 C CA . PRO A 1 207 ? 6.104 -13.119 -19.274 1.00 81.88 207 PRO A CA 1
ATOM 1572 C C . PRO A 1 207 ? 6.538 -12.567 -20.640 1.00 81.88 207 PRO A C 1
ATOM 1574 O O . PRO A 1 207 ? 6.174 -13.088 -21.700 1.00 81.88 207 PRO A O 1
ATOM 1577 N N . ALA A 1 208 ? 7.334 -11.500 -20.628 1.00 79.69 208 ALA A N 1
ATOM 1578 C CA . ALA A 1 208 ? 7.906 -10.878 -21.818 1.00 79.69 208 ALA A CA 1
ATOM 1579 C C . ALA A 1 208 ? 9.196 -11.609 -22.236 1.00 79.69 208 ALA A C 1
ATOM 1581 O O . ALA A 1 208 ? 10.281 -11.036 -22.271 1.00 79.69 208 ALA A O 1
ATOM 1582 N N . SER A 1 209 ? 9.078 -12.899 -22.567 1.00 67.94 209 SER A N 1
ATOM 1583 C CA . SER A 1 209 ? 10.207 -13.703 -23.049 1.00 67.94 209 SER A CA 1
ATOM 1584 C C . SER A 1 209 ? 10.462 -13.418 -24.534 1.00 67.94 209 SER A C 1
ATOM 1586 O O . SER A 1 209 ? 9.793 -13.953 -25.418 1.00 67.94 209 SER A O 1
ATOM 1588 N N . GLY A 1 210 ? 11.405 -12.521 -24.824 1.00 73.75 210 GLY A N 1
ATOM 1589 C CA . GLY A 1 210 ? 11.765 -12.140 -26.188 1.00 73.75 210 GLY A CA 1
ATOM 1590 C C . GLY A 1 210 ? 13.142 -11.486 -26.280 1.00 73.75 210 GLY A C 1
ATOM 1591 O O . GLY A 1 210 ? 13.823 -11.289 -25.281 1.00 73.75 210 GLY A O 1
ATOM 1592 N N . ARG A 1 211 ? 13.558 -11.124 -27.503 1.00 76.50 211 ARG A N 1
ATOM 1593 C CA . ARG A 1 211 ? 14.873 -10.501 -27.776 1.00 76.50 211 ARG A CA 1
ATOM 1594 C C . ARG A 1 211 ? 15.042 -9.129 -27.103 1.00 76.50 211 ARG A C 1
ATOM 1596 O O . ARG A 1 211 ? 16.170 -8.703 -26.888 1.00 76.50 211 ARG A O 1
ATOM 1603 N N . ASN A 1 212 ? 13.932 -8.448 -26.812 1.00 88.25 212 ASN A N 1
ATOM 1604 C CA . ASN A 1 212 ? 13.873 -7.228 -26.010 1.00 88.25 212 ASN A CA 1
ATOM 1605 C C . ASN A 1 212 ? 12.519 -7.174 -25.271 1.00 88.25 212 ASN A C 1
ATOM 1607 O O . ASN A 1 212 ? 11.482 -6.918 -25.892 1.00 88.25 212 ASN A O 1
ATOM 1611 N N . ALA A 1 213 ? 12.536 -7.440 -23.964 1.00 88.50 213 ALA A N 1
ATOM 1612 C CA . ALA A 1 213 ? 11.343 -7.477 -23.121 1.00 88.50 213 ALA A CA 1
ATOM 1613 C C . ALA A 1 213 ? 10.662 -6.099 -23.011 1.00 88.50 213 ALA A C 1
ATOM 1615 O O . ALA A 1 213 ? 9.448 -5.997 -23.201 1.00 88.50 213 ALA A O 1
ATOM 1616 N N . SER A 1 214 ? 11.438 -5.027 -22.827 1.00 88.50 214 SER A N 1
ATOM 1617 C CA . SER A 1 214 ? 10.959 -3.637 -22.766 1.00 88.50 214 SER A CA 1
ATOM 1618 C C . SER A 1 214 ? 10.151 -3.234 -23.999 1.00 88.50 214 SER A C 1
ATOM 1620 O O . SER A 1 214 ? 9.058 -2.674 -23.888 1.00 88.50 214 SER A O 1
ATOM 1622 N N . ALA A 1 215 ? 10.645 -3.563 -25.196 1.00 88.38 215 ALA A N 1
ATOM 1623 C CA . ALA A 1 215 ? 9.955 -3.259 -26.449 1.00 88.38 215 ALA A CA 1
ATOM 1624 C C . ALA A 1 215 ? 8.624 -4.018 -26.568 1.00 88.38 215 ALA A C 1
ATOM 1626 O O . ALA A 1 215 ? 7.633 -3.476 -27.065 1.00 88.38 215 ALA A O 1
ATOM 1627 N N . MET A 1 216 ? 8.577 -5.261 -26.078 1.00 89.94 216 MET A N 1
ATOM 1628 C CA . MET A 1 216 ? 7.343 -6.042 -26.045 1.00 89.94 216 MET A CA 1
ATOM 1629 C C . MET A 1 216 ? 6.318 -5.443 -25.085 1.00 89.94 216 MET A C 1
ATOM 1631 O O . MET A 1 216 ? 5.170 -5.252 -25.483 1.00 89.94 216 MET A O 1
ATOM 1635 N N . VAL A 1 217 ? 6.721 -5.114 -23.856 1.00 90.06 217 VAL A N 1
ATOM 1636 C CA . VAL A 1 217 ? 5.842 -4.522 -22.833 1.00 90.06 217 VAL A CA 1
ATOM 1637 C C . VAL A 1 217 ? 5.308 -3.168 -23.293 1.00 90.06 217 VAL A C 1
ATOM 1639 O O . VAL A 1 217 ? 4.100 -2.939 -23.261 1.00 90.06 217 VAL A O 1
ATOM 1642 N N . THR A 1 218 ? 6.171 -2.320 -23.854 1.00 90.81 218 THR A N 1
ATOM 1643 C CA . THR A 1 218 ? 5.767 -1.044 -24.467 1.00 90.81 218 THR A CA 1
ATOM 1644 C C . THR A 1 218 ? 4.764 -1.252 -25.602 1.00 90.81 218 THR A C 1
ATOM 1646 O O . THR A 1 218 ? 3.752 -0.556 -25.687 1.00 90.81 218 THR A O 1
ATOM 1649 N N . GLY A 1 219 ? 4.990 -2.261 -26.448 1.00 89.25 219 GLY A N 1
ATOM 1650 C CA . GLY A 1 219 ? 4.052 -2.641 -27.500 1.00 89.25 219 GLY A CA 1
ATOM 1651 C C . GLY A 1 219 ? 2.694 -3.107 -26.965 1.00 89.25 219 GLY A C 1
ATOM 1652 O O . GLY A 1 219 ? 1.669 -2.784 -27.566 1.00 89.25 219 GLY A O 1
ATOM 1653 N N . ARG A 1 220 ? 2.657 -3.832 -25.839 1.00 90.44 220 ARG A N 1
ATOM 1654 C CA . ARG A 1 220 ? 1.407 -4.248 -25.179 1.00 90.44 220 ARG A CA 1
ATOM 1655 C C . ARG A 1 220 ? 0.648 -3.043 -24.627 1.00 90.44 220 ARG A C 1
ATOM 1657 O O . ARG A 1 220 ? -0.522 -2.880 -24.957 1.00 90.44 220 ARG A O 1
ATOM 1664 N N . MET A 1 221 ? 1.321 -2.147 -23.904 1.00 91.44 221 MET A N 1
ATOM 1665 C CA . MET A 1 221 ? 0.711 -0.905 -23.406 1.00 91.44 221 MET A CA 1
ATOM 1666 C C . MET A 1 221 ? 0.126 -0.061 -24.548 1.00 91.44 221 MET A C 1
ATOM 1668 O O . MET A 1 221 ? -1.020 0.379 -24.486 1.00 91.44 221 MET A O 1
ATOM 1672 N N . ALA A 1 222 ? 0.871 0.095 -25.647 1.00 89.19 222 ALA A N 1
ATOM 1673 C CA . ALA A 1 222 ? 0.404 0.837 -26.816 1.00 89.19 222 ALA A CA 1
ATOM 1674 C C . ALA A 1 222 ? -0.799 0.175 -27.515 1.00 89.19 222 ALA A C 1
ATOM 1676 O O . ALA A 1 222 ? -1.623 0.869 -28.111 1.00 89.19 222 ALA A O 1
ATOM 1677 N N . LYS A 1 223 ? -0.915 -1.159 -27.478 1.00 87.75 223 LYS A N 1
ATOM 1678 C CA . LYS A 1 223 ? -2.085 -1.878 -28.008 1.00 87.75 223 LYS A CA 1
ATOM 1679 C C . LYS A 1 223 ? -3.315 -1.698 -27.114 1.00 87.75 223 LYS A C 1
ATOM 1681 O O . LYS A 1 223 ? -4.396 -1.492 -27.660 1.00 87.75 223 LYS A O 1
ATOM 1686 N N . PHE A 1 224 ? -3.140 -1.704 -25.791 1.00 89.69 224 PHE A N 1
ATOM 1687 C CA . PHE A 1 224 ? -4.213 -1.418 -24.832 1.00 89.69 224 PHE A CA 1
ATOM 1688 C C . PHE A 1 224 ? -4.748 0.010 -25.005 1.00 89.69 224 PHE A C 1
ATOM 1690 O O . PHE A 1 224 ? -5.944 0.217 -25.165 1.00 89.69 224 PHE A O 1
ATOM 1697 N N . GLN A 1 225 ? -3.860 1.004 -25.121 1.00 86.12 225 GLN A N 1
ATOM 1698 C CA . GLN A 1 225 ? -4.255 2.399 -25.377 1.00 86.12 225 GLN A CA 1
ATOM 1699 C C . GLN A 1 225 ? -5.008 2.590 -26.704 1.00 86.12 225 GLN A C 1
ATOM 1701 O O . GLN A 1 225 ? -5.811 3.509 -26.840 1.00 86.12 225 GLN A O 1
ATOM 1706 N N . LYS A 1 226 ? -4.759 1.723 -27.692 1.00 88.00 226 LYS A N 1
ATOM 1707 C CA . LYS A 1 226 ? -5.486 1.701 -28.970 1.00 88.00 226 LYS A CA 1
ATOM 1708 C C . LYS A 1 226 ? -6.794 0.898 -28.912 1.00 88.00 226 LYS A C 1
ATOM 1710 O O . LYS A 1 226 ? -7.477 0.827 -29.930 1.00 88.00 226 LYS A O 1
ATOM 1715 N N . GLY A 1 227 ? -7.128 0.288 -27.771 1.00 83.25 227 GLY A N 1
ATOM 1716 C CA . GLY A 1 227 ? -8.316 -0.550 -27.580 1.00 83.25 227 GLY A CA 1
ATOM 1717 C C . GLY A 1 227 ? -8.284 -1.863 -28.367 1.00 83.25 227 GLY A C 1
ATOM 1718 O O . GLY A 1 227 ? -9.331 -2.384 -28.737 1.00 83.25 227 GLY A O 1
ATOM 1719 N N . ILE A 1 228 ? -7.089 -2.360 -28.703 1.00 77.94 228 ILE A N 1
ATOM 1720 C CA . ILE A 1 228 ? -6.904 -3.593 -29.494 1.00 77.94 228 ILE A CA 1
ATOM 1721 C C . ILE A 1 228 ? -6.944 -4.843 -28.596 1.00 77.94 228 ILE A C 1
ATOM 1723 O O . ILE A 1 228 ? -7.163 -5.951 -29.083 1.00 77.94 228 ILE A O 1
ATOM 1727 N N . ILE A 1 229 ? -6.717 -4.656 -27.299 1.00 58.59 229 ILE A N 1
ATOM 1728 C CA . ILE A 1 229 ? -6.702 -5.661 -26.231 1.00 58.59 229 ILE A CA 1
ATOM 1729 C C . ILE A 1 229 ? -7.281 -5.045 -24.968 1.00 58.59 229 ILE A C 1
ATOM 1731 O O . ILE A 1 229 ? -7.155 -3.806 -24.838 1.00 58.59 229 ILE A O 1
#